Protein AF-A0A4Q3UMB6-F1 (afdb_monomer)

Foldseek 3Di:
DLVLLLCLLVVVDDPVSNVVLVVVLVVDVVSVVSSVVSNVVVVVVVPDDDDDPPCPVVVVCVVPDPPDPPDPPPCVVVVVVVCVVPVVPPPDDDDPPPDDDPPPDDPPPPPPDPAQEAEAALVCQVVVCVVLVVQVKDWDDDPQWIFIGHDPVCVVVCCVVRVTDDPRPQDNRGHTYHHDD

Secondary structure (DSSP, 8-state):
-HHHHHHHHHT-S-HHHHHHHHHHHHH-HHHHHHHHHHHHHHHHHHHSPPPP-TTHHHHHHHHHS---S--TTTHHHHHHHHHHHHHTTSS-------------PPP-----PPP-EEEEEHHHHHHHHHHHHHTT-EEEEETTEEEEE--GGGHHHHHHHHTPPTT----TT-EEEEEE-

Mean predicted aligned error: 20.8 Å

Sequence (181 aa):
MNDDLKAYVDGELPPDIAERMREALERDRDLALQAEQFRQIGDTLRSFPEPEPVGQAATLAALSAPRGSFGRTWGLALAGCAAVLIGATWVSKGGMRGRWIPIQMPPTQRVELPPVEVEIPAARGKAFEKFIQQRGGQVRKDGDGLRAFYDPSLQRELIQRFNLPEGTPWPAEGLRIRLTP

Structure (mmCIF, N/CA/C/O backbone):
data_AF-A0A4Q3UMB6-F1
#
_entry.id   AF-A0A4Q3UMB6-F1
#
loop_
_atom_site.group_PDB
_atom_site.id
_atom_site.type_symbol
_atom_site.label_atom_id
_atom_site.label_alt_id
_atom_site.label_comp_id
_atom_site.label_asym_id
_atom_site.label_entity_id
_atom_site.label_seq_id
_atom_site.pdbx_PDB_ins_code
_atom_site.Cartn_x
_atom_site.Cartn_y
_atom_site.Cartn_z
_atom_site.occupan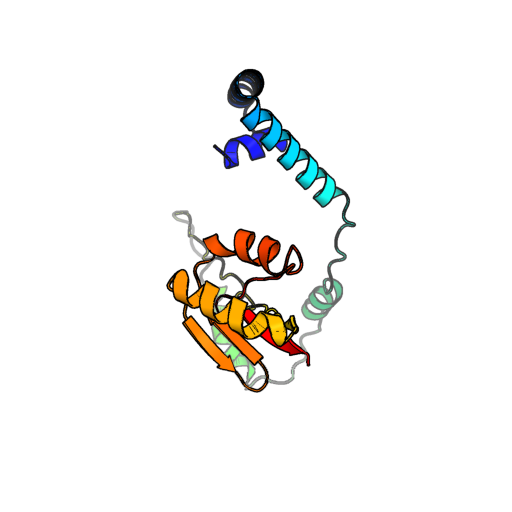cy
_atom_site.B_iso_or_equiv
_atom_site.auth_seq_id
_atom_site.auth_comp_id
_atom_site.auth_asym_id
_atom_site.auth_atom_id
_atom_site.pdbx_PDB_model_num
ATOM 1 N N . MET A 1 1 ? -13.258 -12.691 6.232 1.00 63.44 1 MET A N 1
ATOM 2 C CA . MET A 1 1 ? -13.890 -11.367 6.421 1.00 63.44 1 MET A CA 1
ATOM 3 C C . MET A 1 1 ? -13.569 -10.413 5.276 1.00 63.44 1 MET A C 1
ATOM 5 O O . MET A 1 1 ? -14.504 -10.045 4.586 1.00 63.44 1 MET A O 1
ATOM 9 N N . ASN A 1 2 ? -12.301 -10.070 4.991 1.00 78.25 2 ASN A N 1
ATOM 10 C CA . ASN A 1 2 ? -11.973 -9.290 3.778 1.00 78.25 2 ASN A CA 1
ATOM 11 C C . ASN A 1 2 ? -12.349 -10.016 2.473 1.00 78.25 2 ASN A C 1
ATOM 13 O O . ASN A 1 2 ? -12.879 -9.390 1.561 1.00 78.25 2 ASN A O 1
ATOM 17 N N . ASP A 1 3 ? -12.139 -11.333 2.409 1.00 83.19 3 ASP A N 1
ATOM 18 C CA . ASP A 1 3 ? -12.514 -12.135 1.235 1.00 83.19 3 ASP A CA 1
ATOM 19 C C . ASP A 1 3 ? -14.036 -12.166 1.018 1.00 83.19 3 ASP A C 1
ATOM 21 O O . ASP A 1 3 ? -14.504 -12.064 -0.111 1.00 83.19 3 ASP A O 1
ATOM 25 N N . ASP A 1 4 ? -14.812 -12.213 2.105 1.00 85.69 4 ASP A N 1
ATOM 26 C CA . ASP A 1 4 ? -16.279 -12.211 2.051 1.00 85.69 4 ASP A CA 1
ATOM 27 C C . ASP A 1 4 ? -16.817 -10.843 1.612 1.00 85.69 4 ASP A C 1
ATOM 29 O O . ASP A 1 4 ? -17.771 -10.762 0.843 1.00 85.69 4 ASP A O 1
ATOM 33 N N . LEU A 1 5 ? -16.186 -9.755 2.067 1.00 87.31 5 LEU A N 1
ATOM 34 C CA . LEU A 1 5 ? -16.537 -8.393 1.662 1.00 87.31 5 LEU A CA 1
ATOM 35 C C . LEU A 1 5 ? -16.271 -8.170 0.169 1.00 87.31 5 LEU A C 1
ATOM 37 O O . LEU A 1 5 ? -17.083 -7.562 -0.526 1.00 87.31 5 LEU A O 1
ATOM 41 N N . LYS A 1 6 ? -15.157 -8.706 -0.337 1.00 89.31 6 LYS A N 1
ATOM 42 C CA . LYS A 1 6 ? -14.850 -8.687 -1.766 1.00 89.31 6 LYS A CA 1
ATOM 43 C C . LYS A 1 6 ? -15.861 -9.516 -2.564 1.00 89.31 6 LYS A C 1
ATOM 45 O O . LYS A 1 6 ? -16.444 -8.992 -3.505 1.00 89.31 6 LYS A O 1
ATOM 50 N N . ALA A 1 7 ? -16.137 -10.752 -2.147 1.00 90.19 7 ALA A N 1
ATOM 51 C CA . ALA A 1 7 ? -17.130 -11.609 -2.798 1.00 90.19 7 ALA A CA 1
ATOM 52 C C . ALA A 1 7 ? -18.538 -10.981 -2.800 1.00 90.19 7 ALA A C 1
ATOM 54 O O . ALA A 1 7 ? -19.297 -11.155 -3.752 1.00 90.19 7 ALA A O 1
ATOM 55 N N . TYR A 1 8 ? -18.887 -10.208 -1.763 1.00 90.31 8 TYR A N 1
ATOM 56 C CA . TYR A 1 8 ? -20.116 -9.413 -1.732 1.00 90.31 8 TYR A CA 1
ATOM 57 C C . TYR A 1 8 ? -20.137 -8.327 -2.809 1.00 90.31 8 TYR A C 1
ATOM 59 O O . TYR A 1 8 ? -21.139 -8.161 -3.501 1.00 90.31 8 TYR A O 1
ATOM 67 N N . VAL A 1 9 ? -19.037 -7.583 -2.949 1.00 90.19 9 VAL A N 1
ATOM 68 C CA . VAL A 1 9 ? -18.901 -6.514 -3.948 1.00 90.19 9 VAL A CA 1
ATOM 69 C C . VAL A 1 9 ? -18.907 -7.071 -5.373 1.00 90.19 9 VAL A C 1
ATOM 71 O O . VAL A 1 9 ? -19.539 -6.478 -6.246 1.00 90.19 9 VAL A O 1
ATOM 74 N N . ASP A 1 10 ? -18.270 -8.221 -5.585 1.00 88.38 10 ASP A N 1
ATOM 75 C CA . ASP A 1 10 ? -18.211 -8.907 -6.878 1.00 88.38 10 ASP A CA 1
ATOM 76 C C . ASP A 1 10 ? -19.526 -9.646 -7.219 1.00 88.38 10 ASP A C 1
ATOM 78 O O . ASP A 1 10 ? -19.724 -10.069 -8.357 1.00 88.38 10 ASP A O 1
ATOM 82 N N . GLY A 1 11 ? -20.463 -9.755 -6.266 1.00 90.31 11 GLY A N 1
ATOM 83 C CA . GLY A 1 11 ? -21.754 -10.429 -6.450 1.00 90.31 11 GLY A CA 1
ATOM 84 C C . GLY A 1 11 ? -21.665 -11.959 -6.457 1.00 90.31 11 GLY A C 1
ATOM 85 O O . GLY A 1 11 ? -22.593 -12.629 -6.903 1.00 90.31 11 GLY A O 1
ATOM 86 N N . GLU A 1 12 ? -20.559 -12.514 -5.962 1.00 92.81 12 GLU A N 1
ATOM 87 C CA . GLU A 1 12 ? -20.279 -13.955 -5.925 1.00 92.81 12 GLU A CA 1
ATOM 88 C C . GLU A 1 12 ? -20.815 -14.635 -4.654 1.00 92.81 12 GLU A C 1
ATOM 90 O O . GLU A 1 12 ? -20.789 -15.862 -4.536 1.00 92.81 12 GLU A O 1
ATOM 95 N N . LEU A 1 13 ? -21.307 -13.854 -3.687 1.00 91.75 13 LEU A N 1
ATOM 96 C CA . LEU A 1 13 ? -21.860 -14.402 -2.454 1.00 91.75 13 LEU A CA 1
ATOM 97 C C . LEU A 1 13 ? -23.221 -15.089 -2.667 1.00 91.75 13 LEU A C 1
ATOM 99 O O . LEU A 1 13 ? -24.103 -14.539 -3.331 1.00 91.75 13 LEU A O 1
ATOM 103 N N . PRO A 1 14 ? -23.447 -16.238 -2.003 1.00 92.88 14 PRO A N 1
ATOM 104 C CA . PRO A 1 14 ? -24.772 -16.827 -1.857 1.00 92.88 14 PRO A CA 1
ATOM 105 C C . PRO A 1 14 ? -25.784 -15.826 -1.268 1.00 92.88 14 PRO A C 1
ATOM 107 O O . PRO A 1 14 ? -25.418 -15.025 -0.400 1.00 92.88 14 PRO A O 1
ATOM 110 N N . PRO A 1 15 ? -27.061 -15.862 -1.693 1.00 90.62 15 PRO A N 1
ATOM 111 C CA . PRO A 1 15 ? -28.057 -14.848 -1.334 1.00 90.62 15 PRO A CA 1
ATOM 112 C C . PRO A 1 15 ? -28.318 -14.753 0.178 1.00 90.62 15 PRO A C 1
ATOM 114 O O . PRO A 1 15 ? -28.551 -13.669 0.703 1.00 90.62 15 PRO A O 1
ATOM 117 N N . ASP A 1 16 ? -28.219 -15.867 0.899 1.00 91.88 16 ASP A N 1
ATOM 118 C CA . ASP A 1 16 ? -28.351 -15.940 2.355 1.00 91.88 16 ASP A CA 1
ATOM 119 C C . ASP A 1 16 ? -27.189 -15.265 3.103 1.00 91.88 16 ASP A C 1
ATOM 121 O O . ASP A 1 16 ? -27.391 -14.678 4.169 1.00 91.88 16 ASP A O 1
ATOM 125 N N . ILE A 1 17 ? -25.977 -15.311 2.544 1.00 89.75 17 ILE A N 1
ATOM 126 C CA . ILE A 1 17 ? -24.791 -14.647 3.104 1.00 89.75 17 ILE A CA 1
ATOM 127 C C . ILE A 1 17 ? -24.763 -13.169 2.698 1.00 89.75 17 ILE A C 1
ATOM 129 O O . ILE A 1 17 ? -24.391 -12.316 3.504 1.00 89.75 17 ILE A O 1
ATOM 133 N N . ALA A 1 18 ? -25.213 -12.850 1.484 1.00 89.44 18 ALA A N 1
ATOM 134 C CA . ALA A 1 18 ? -25.304 -11.482 0.991 1.00 89.44 18 ALA A CA 1
ATOM 135 C C . ALA A 1 18 ? -26.248 -10.613 1.842 1.00 89.44 18 ALA A C 1
ATOM 137 O O . ALA A 1 18 ? -25.894 -9.480 2.160 1.00 89.44 18 ALA A O 1
ATOM 138 N N . GLU A 1 19 ? -27.400 -11.139 2.278 1.00 92.31 19 GLU A N 1
ATOM 139 C CA . GLU A 1 19 ? -28.302 -10.408 3.188 1.00 92.31 19 GLU A CA 1
ATOM 140 C C . GLU A 1 19 ? -27.651 -10.125 4.547 1.00 92.31 19 GLU A C 1
ATOM 142 O O . GLU A 1 19 ? -27.700 -9.003 5.047 1.00 92.31 19 GLU A O 1
ATOM 147 N N . ARG A 1 20 ? -26.943 -11.105 5.121 1.00 89.69 20 ARG A N 1
ATOM 148 C CA . ARG A 1 20 ? -26.205 -10.897 6.379 1.00 89.69 20 ARG A CA 1
ATOM 149 C C . ARG A 1 20 ? -25.100 -9.859 6.226 1.00 89.69 20 ARG A C 1
ATOM 151 O O . ARG A 1 20 ? -24.861 -9.082 7.147 1.00 89.69 20 ARG A O 1
ATOM 158 N N . MET A 1 21 ? -24.433 -9.841 5.072 1.00 90.31 21 MET A N 1
ATOM 159 C CA . MET A 1 21 ? -23.412 -8.843 4.772 1.00 90.31 21 MET A CA 1
ATOM 160 C C . MET A 1 21 ? -24.028 -7.452 4.600 1.00 90.31 21 MET A C 1
ATOM 162 O O . MET A 1 21 ? -23.458 -6.476 5.076 1.00 90.31 21 MET A O 1
ATOM 166 N N . ARG A 1 22 ? -25.219 -7.351 3.999 1.00 91.69 22 ARG A N 1
ATOM 167 C CA . ARG A 1 22 ? -25.966 -6.092 3.909 1.00 91.69 22 ARG A CA 1
ATOM 168 C C . ARG A 1 22 ? -26.332 -5.556 5.291 1.00 91.69 22 ARG A C 1
ATOM 170 O O . ARG A 1 22 ? -26.035 -4.402 5.578 1.00 91.69 22 ARG A O 1
ATOM 177 N N . GLU A 1 23 ? -26.870 -6.398 6.171 1.00 92.56 23 GLU A N 1
ATOM 178 C CA . GLU A 1 23 ? -27.144 -6.005 7.560 1.00 92.56 23 GLU A CA 1
ATOM 179 C C . GLU A 1 23 ? -25.871 -5.585 8.313 1.00 92.56 23 GLU A C 1
ATOM 181 O O . GLU A 1 23 ? -25.899 -4.653 9.118 1.00 92.56 23 GLU A O 1
ATOM 186 N N . ALA A 1 24 ? -24.744 -6.264 8.074 1.00 90.38 24 ALA A N 1
ATOM 187 C CA . ALA A 1 24 ? -23.462 -5.906 8.677 1.00 90.38 24 ALA A CA 1
ATOM 188 C C . ALA A 1 24 ? -22.957 -4.540 8.181 1.00 90.38 24 ALA A C 1
ATOM 190 O O . ALA A 1 24 ? -22.495 -3.736 8.987 1.00 90.38 24 ALA A O 1
ATOM 191 N N . LEU A 1 25 ? -23.108 -4.253 6.885 1.00 90.75 25 LEU A N 1
ATOM 192 C CA . LEU A 1 25 ? -22.759 -2.968 6.271 1.00 90.75 25 LEU A CA 1
ATOM 193 C C . LEU A 1 25 ? -23.643 -1.814 6.760 1.00 90.75 25 LEU A C 1
ATOM 195 O O . LEU A 1 25 ? -23.170 -0.689 6.875 1.00 90.75 25 LEU A O 1
ATOM 199 N N . GLU A 1 26 ? -24.915 -2.076 7.064 1.00 92.31 26 GLU A N 1
ATOM 200 C CA . GLU A 1 26 ? -25.815 -1.068 7.640 1.00 92.31 26 GLU A CA 1
ATOM 201 C C . GLU A 1 26 ? -25.469 -0.736 9.097 1.00 92.31 26 GLU A C 1
ATOM 203 O O . GLU A 1 26 ? -25.677 0.393 9.545 1.00 92.31 26 GLU A O 1
ATOM 208 N N . ARG A 1 27 ? -24.940 -1.710 9.848 1.00 92.06 27 ARG A N 1
ATOM 209 C CA . ARG A 1 27 ? -24.570 -1.534 11.260 1.00 92.06 27 ARG A CA 1
ATOM 210 C C . ARG A 1 27 ? -23.172 -0.949 11.447 1.00 92.06 27 ARG A C 1
ATOM 212 O O . ARG A 1 27 ? -22.958 -0.236 12.426 1.00 92.06 27 ARG A O 1
ATOM 219 N N . ASP A 1 28 ? -22.238 -1.250 10.548 1.00 93.25 28 ASP A N 1
ATOM 220 C CA . ASP A 1 28 ? -20.835 -0.844 10.651 1.00 93.25 28 ASP A CA 1
ATOM 221 C C . ASP A 1 28 ? -20.426 0.093 9.503 1.00 93.25 28 ASP A C 1
ATOM 223 O O . ASP A 1 28 ? -20.271 -0.302 8.343 1.00 93.25 28 ASP A O 1
ATOM 227 N N . ARG A 1 29 ? -20.206 1.363 9.859 1.00 91.81 29 ARG A N 1
ATOM 228 C CA . ARG A 1 29 ? -19.819 2.419 8.919 1.00 91.81 29 ARG A CA 1
ATOM 229 C C . ARG A 1 29 ? -18.414 2.217 8.344 1.00 91.81 29 ARG A C 1
ATOM 231 O O . ARG A 1 29 ? -18.183 2.603 7.199 1.00 91.81 29 ARG A O 1
ATOM 238 N N . ASP A 1 30 ? -17.494 1.619 9.095 1.00 90.81 30 ASP A N 1
ATOM 239 C CA . ASP A 1 30 ? -16.131 1.375 8.616 1.00 90.81 30 ASP A CA 1
ATOM 240 C C . ASP A 1 30 ? -16.126 0.240 7.587 1.00 90.81 30 ASP A C 1
ATOM 242 O O . ASP A 1 30 ? -15.437 0.320 6.566 1.00 90.81 30 ASP A O 1
ATOM 246 N N . LEU A 1 31 ? -16.964 -0.779 7.802 1.00 89.25 31 LEU A N 1
ATOM 247 C CA . LEU A 1 31 ? -17.170 -1.863 6.842 1.00 89.25 31 LEU A CA 1
ATOM 248 C C . LEU A 1 31 ? -17.789 -1.343 5.533 1.00 89.25 31 LEU A C 1
ATOM 250 O O . LEU A 1 31 ? -17.383 -1.753 4.443 1.00 89.25 31 LEU A O 1
ATOM 254 N N . ALA A 1 32 ? -18.732 -0.399 5.633 1.00 88.62 32 ALA A N 1
ATOM 255 C CA . ALA A 1 32 ? -19.340 0.260 4.478 1.00 88.62 32 ALA A CA 1
ATOM 256 C C . ALA A 1 32 ? -18.314 1.040 3.645 1.00 88.62 32 ALA A C 1
ATOM 258 O O . ALA A 1 32 ? -18.273 0.891 2.422 1.00 88.62 32 ALA A O 1
ATOM 259 N N . LEU A 1 33 ? -17.433 1.801 4.302 1.00 91.75 33 LEU A N 1
ATOM 260 C CA . LEU A 1 33 ? -16.348 2.521 3.629 1.00 91.75 33 LEU A CA 1
ATOM 261 C C . LEU A 1 33 ? -15.378 1.567 2.919 1.00 91.75 33 LEU A C 1
ATOM 263 O O . LEU A 1 33 ? -14.952 1.843 1.798 1.00 91.75 33 LEU A O 1
ATOM 267 N N . GLN A 1 34 ? -15.053 0.423 3.526 1.00 87.25 34 GLN A N 1
ATOM 268 C CA . GLN A 1 34 ? -14.211 -0.591 2.881 1.00 87.25 34 GLN A CA 1
ATOM 269 C C . GLN A 1 34 ? -14.888 -1.206 1.647 1.00 87.25 34 GLN A C 1
ATOM 271 O O . GLN A 1 34 ? -14.241 -1.378 0.614 1.00 87.25 34 GLN A O 1
ATOM 276 N N . ALA A 1 35 ? -16.192 -1.493 1.707 1.00 88.75 35 ALA A N 1
ATOM 277 C CA . ALA A 1 35 ? -16.936 -1.999 0.552 1.00 88.75 35 ALA A CA 1
ATOM 278 C C . ALA A 1 35 ? -16.962 -0.990 -0.611 1.00 88.75 35 ALA A C 1
ATOM 280 O O . ALA A 1 35 ? -16.830 -1.379 -1.774 1.00 88.75 35 ALA A O 1
ATOM 281 N N . GLU A 1 36 ? -17.090 0.307 -0.317 1.00 89.88 36 GLU A N 1
ATOM 282 C CA . GLU A 1 36 ? -16.997 1.368 -1.327 1.00 89.88 36 GLU A CA 1
ATOM 283 C C . GLU A 1 36 ? -15.606 1.449 -1.963 1.00 89.88 36 GLU A C 1
ATOM 285 O O . GLU A 1 36 ? -15.502 1.575 -3.184 1.00 89.88 36 GLU A O 1
ATOM 290 N N . GLN A 1 37 ? -14.538 1.309 -1.173 1.00 89.56 37 GLN A N 1
ATOM 291 C CA . GLN A 1 37 ? -13.172 1.256 -1.702 1.00 89.56 37 GLN A CA 1
ATOM 292 C C . GLN A 1 37 ? -12.984 0.079 -2.665 1.00 89.56 37 GLN A C 1
ATOM 294 O O . GLN A 1 37 ? -12.421 0.254 -3.746 1.00 89.56 37 GLN A O 1
ATOM 299 N N . PHE A 1 38 ? -13.498 -1.106 -2.325 1.00 88.75 38 PHE A N 1
ATOM 300 C CA . PHE A 1 38 ? -13.439 -2.260 -3.224 1.00 88.75 38 PHE A CA 1
ATOM 301 C C . PHE A 1 38 ? -14.188 -2.019 -4.539 1.00 88.75 38 PHE A C 1
ATOM 303 O O . PHE A 1 38 ? -13.667 -2.372 -5.598 1.00 88.75 38 PHE A O 1
ATOM 310 N N . ARG A 1 39 ? -15.353 -1.357 -4.501 1.00 88.62 39 ARG A N 1
ATOM 311 C CA . ARG A 1 39 ? -16.083 -0.963 -5.721 1.00 88.62 39 ARG A CA 1
ATOM 312 C C . ARG A 1 39 ? -15.261 -0.015 -6.589 1.00 88.62 39 ARG A C 1
ATOM 314 O O . ARG A 1 39 ? -15.104 -0.273 -7.777 1.00 88.62 39 ARG A O 1
ATOM 321 N N . GLN A 1 40 ? -14.672 1.022 -5.992 1.00 88.94 40 GLN A N 1
ATOM 322 C CA . GLN A 1 40 ? -13.833 1.983 -6.716 1.00 88.94 40 GLN A CA 1
ATOM 323 C C . GLN A 1 40 ? -12.627 1.311 -7.382 1.00 88.94 40 GLN A C 1
ATOM 325 O O . GLN A 1 40 ? -12.316 1.607 -8.536 1.00 88.94 40 GLN A O 1
ATOM 330 N N . ILE A 1 41 ? -11.962 0.381 -6.688 1.00 85.19 41 ILE A N 1
ATOM 331 C CA . ILE A 1 41 ? -10.850 -0.389 -7.259 1.00 85.19 41 ILE A CA 1
ATOM 332 C C . ILE A 1 41 ? -11.343 -1.254 -8.424 1.00 85.19 41 ILE A C 1
ATOM 334 O O . ILE A 1 41 ? -10.719 -1.247 -9.483 1.00 85.19 41 ILE A O 1
ATOM 338 N N . GLY A 1 42 ? -12.461 -1.967 -8.256 1.00 82.69 42 GLY A N 1
ATOM 339 C CA . GLY A 1 42 ? -13.052 -2.797 -9.308 1.00 82.69 42 GLY A CA 1
ATOM 340 C C . GLY A 1 42 ? -13.404 -1.998 -10.564 1.00 82.69 42 GLY A C 1
ATOM 341 O O . GLY A 1 42 ? -13.072 -2.412 -11.674 1.00 82.69 42 GLY A O 1
ATOM 342 N N . ASP A 1 43 ? -13.994 -0.817 -10.395 1.00 85.50 43 ASP A N 1
ATOM 343 C CA . ASP A 1 43 ? -14.335 0.071 -11.507 1.00 85.50 43 ASP A CA 1
ATOM 344 C C . ASP A 1 43 ? -13.088 0.649 -12.178 1.00 85.50 43 ASP A C 1
ATOM 346 O O . ASP A 1 43 ? -13.007 0.695 -13.405 1.00 85.50 43 ASP A O 1
ATOM 350 N N . THR A 1 44 ? -12.068 1.001 -11.391 1.00 83.88 44 THR A N 1
ATOM 351 C CA . THR A 1 44 ? -10.774 1.442 -11.926 1.00 83.88 44 THR A CA 1
ATOM 352 C C . THR A 1 44 ? -10.131 0.331 -12.757 1.00 83.88 44 THR A C 1
ATOM 354 O O . THR A 1 44 ? -9.686 0.584 -13.872 1.00 83.88 44 THR A O 1
ATOM 357 N N . LEU A 1 45 ? -10.147 -0.917 -12.276 1.00 78.56 45 LEU A N 1
ATOM 358 C CA . LEU A 1 45 ? -9.617 -2.068 -13.011 1.00 78.56 45 LEU A CA 1
ATOM 359 C C . LEU A 1 45 ? -10.362 -2.320 -14.327 1.00 78.56 45 LEU A C 1
ATOM 361 O O . LEU A 1 45 ? -9.721 -2.586 -15.339 1.00 78.56 45 LEU A O 1
ATOM 365 N N . ARG A 1 46 ? -11.693 -2.182 -14.334 1.00 79.19 46 ARG A N 1
ATOM 366 C CA . ARG A 1 46 ? -12.516 -2.292 -15.553 1.00 79.19 46 ARG A CA 1
ATOM 367 C C . ARG A 1 46 ? -12.336 -1.119 -16.516 1.00 79.19 46 ARG A C 1
ATOM 369 O O . ARG A 1 46 ? -12.621 -1.267 -17.698 1.00 79.19 46 ARG A O 1
ATOM 376 N N . SER A 1 47 ? -11.902 0.039 -16.019 1.00 79.88 47 SER A N 1
ATOM 377 C CA . SER A 1 47 ? -11.642 1.221 -16.847 1.00 79.88 47 SER A CA 1
ATOM 378 C C . SER A 1 47 ? -10.345 1.126 -17.652 1.00 79.88 47 SER A C 1
ATOM 380 O O . SER A 1 47 ? -10.179 1.862 -18.626 1.00 79.88 47 SER A O 1
ATOM 382 N N . PHE A 1 48 ? -9.431 0.222 -17.280 1.00 75.25 48 PHE A N 1
ATOM 383 C CA . PHE A 1 48 ? -8.253 -0.032 -18.096 1.00 75.25 48 PHE A CA 1
ATOM 384 C C . PHE A 1 48 ? -8.651 -0.757 -19.388 1.00 75.25 48 PHE A C 1
ATOM 386 O O . PHE A 1 48 ? -9.456 -1.689 -19.344 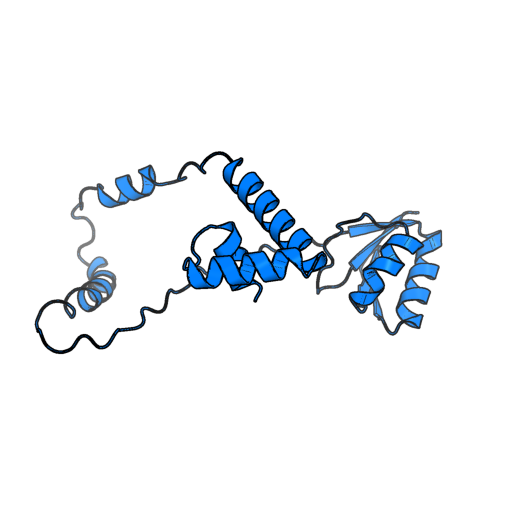1.00 75.25 48 PHE A O 1
ATOM 393 N N . PRO A 1 49 ? -8.084 -0.357 -20.540 1.00 76.00 49 PRO A N 1
ATOM 394 C CA . PRO A 1 49 ? -8.277 -1.090 -21.780 1.00 76.00 49 PRO A CA 1
ATOM 395 C C . PRO A 1 49 ? -7.781 -2.525 -21.604 1.00 76.00 49 PRO A C 1
ATOM 397 O O . PRO A 1 49 ? -6.754 -2.762 -20.962 1.00 76.00 49 PRO A O 1
ATOM 400 N N . GLU A 1 50 ? -8.520 -3.473 -22.177 1.00 71.88 50 GLU A N 1
ATOM 401 C CA . GLU A 1 50 ? -8.149 -4.883 -22.158 1.00 71.88 50 GLU A CA 1
ATOM 402 C C . GLU A 1 50 ? -6.726 -5.017 -22.726 1.00 71.88 50 GLU A C 1
ATOM 404 O O . GLU A 1 50 ? -6.464 -4.525 -23.830 1.00 71.88 50 GLU A O 1
ATOM 409 N N . PRO A 1 51 ? -5.767 -5.573 -21.963 1.00 64.25 51 PRO A N 1
ATOM 410 C CA . PRO A 1 51 ? -4.386 -5.618 -22.408 1.00 64.25 51 PRO A CA 1
ATOM 411 C C . PRO A 1 51 ? -4.315 -6.470 -23.672 1.00 64.25 51 PRO A C 1
ATOM 413 O O . PRO A 1 51 ? -4.682 -7.647 -23.649 1.00 64.25 51 PRO A O 1
ATOM 416 N N . GLU A 1 52 ? -3.834 -5.889 -24.774 1.00 65.94 52 GLU A N 1
ATOM 417 C CA . GLU A 1 52 ? -3.573 -6.672 -25.976 1.00 65.94 52 GLU A CA 1
ATOM 418 C C . GLU A 1 52 ? -2.612 -7.810 -25.606 1.00 65.94 52 GLU A C 1
ATOM 420 O O . GLU A 1 52 ? -1.556 -7.556 -25.011 1.00 65.94 52 GLU A O 1
ATOM 425 N N . PRO A 1 53 ? -2.948 -9.074 -25.916 1.00 64.88 53 PRO A N 1
ATOM 426 C CA . PRO A 1 53 ? -2.077 -10.191 -25.608 1.00 64.88 53 PRO A CA 1
ATOM 427 C C . PRO A 1 53 ? -0.819 -10.100 -26.480 1.00 64.88 53 PRO A C 1
ATOM 429 O O . PRO A 1 53 ? -0.762 -10.606 -27.604 1.00 64.88 53 PRO A O 1
ATOM 432 N N . VAL A 1 54 ? 0.220 -9.452 -25.951 1.00 60.28 54 VAL A N 1
ATOM 433 C CA . VAL A 1 54 ? 1.532 -9.353 -26.589 1.00 60.28 54 VAL A CA 1
ATOM 434 C C . VAL A 1 54 ? 2.088 -10.766 -26.750 1.00 60.28 54 VAL A C 1
ATOM 436 O O . VAL A 1 54 ? 2.446 -11.430 -25.781 1.00 60.28 54 VAL A O 1
ATOM 439 N N . GLY A 1 55 ? 2.150 -11.240 -27.994 1.00 63.47 55 GLY A N 1
ATOM 440 C CA . GLY A 1 55 ? 2.766 -12.522 -28.333 1.00 63.47 55 GLY A CA 1
ATOM 441 C C . GLY A 1 55 ? 1.806 -13.664 -28.656 1.00 63.47 55 GLY A C 1
ATOM 442 O O . GLY A 1 55 ? 2.299 -14.732 -29.002 1.00 63.47 55 GLY A O 1
ATOM 443 N N . GLN A 1 56 ? 0.480 -13.469 -28.666 1.00 63.66 56 GLN A N 1
ATOM 444 C CA . GLN A 1 56 ? -0.455 -14.527 -29.092 1.00 63.66 56 GLN A CA 1
ATOM 445 C C . GLN A 1 56 ? -0.145 -15.020 -30.518 1.00 63.66 56 GLN A C 1
ATOM 447 O O . GLN A 1 56 ? -0.100 -16.223 -30.778 1.00 63.66 56 GLN A O 1
ATOM 452 N N . ALA A 1 57 ? 0.184 -14.094 -31.422 1.00 61.22 57 ALA A N 1
ATOM 453 C CA . ALA A 1 57 ? 0.639 -14.414 -32.773 1.00 61.22 57 ALA A CA 1
ATOM 454 C C . ALA A 1 57 ? 1.994 -15.149 -32.790 1.00 61.22 57 ALA A C 1
ATOM 456 O O . ALA A 1 57 ? 2.183 -16.052 -33.599 1.00 61.22 57 ALA A O 1
ATOM 457 N N . ALA A 1 58 ? 2.917 -14.821 -31.879 1.00 60.72 58 ALA A N 1
ATOM 458 C CA . ALA A 1 58 ? 4.207 -15.505 -31.761 1.00 60.72 58 ALA A CA 1
ATOM 459 C C . ALA A 1 58 ? 4.047 -16.937 -31.220 1.00 60.72 58 ALA A C 1
ATOM 461 O O . ALA A 1 58 ? 4.712 -17.856 -31.697 1.00 60.72 58 ALA A O 1
ATOM 462 N N . THR A 1 59 ? 3.126 -17.154 -30.276 1.00 65.81 59 THR A N 1
ATOM 463 C CA . THR A 1 59 ? 2.792 -18.489 -29.758 1.00 65.81 59 THR A CA 1
ATOM 464 C C . THR A 1 59 ? 2.106 -19.341 -30.825 1.00 65.81 59 THR A C 1
ATOM 466 O O . THR A 1 59 ? 2.459 -20.506 -31.001 1.00 65.81 59 THR A O 1
ATOM 469 N N . LEU A 1 60 ? 1.174 -18.758 -31.587 1.00 67.81 60 LEU A N 1
ATOM 470 C CA . LEU A 1 60 ? 0.522 -19.442 -32.705 1.00 67.81 60 LEU A CA 1
ATOM 471 C C . LEU A 1 60 ? 1.516 -19.771 -33.827 1.00 67.81 60 LEU A C 1
ATOM 473 O O . LEU A 1 60 ? 1.510 -20.895 -34.321 1.00 67.81 60 LEU A O 1
ATOM 477 N N . ALA A 1 61 ? 2.427 -18.851 -34.158 1.00 62.62 61 ALA A N 1
ATOM 478 C CA . ALA A 1 61 ? 3.484 -19.077 -35.144 1.00 62.62 61 ALA A CA 1
ATOM 479 C C . ALA A 1 61 ? 4.467 -20.184 -34.718 1.00 62.62 61 ALA A C 1
ATOM 481 O O . ALA A 1 61 ? 4.880 -20.998 -35.547 1.00 62.62 61 ALA A O 1
ATOM 482 N N . ALA A 1 62 ? 4.810 -20.257 -33.427 1.00 61.22 62 ALA A N 1
ATOM 483 C CA . ALA A 1 62 ? 5.652 -21.319 -32.875 1.00 61.22 62 ALA A CA 1
ATOM 484 C C . ALA A 1 62 ? 4.969 -22.698 -32.926 1.00 61.22 62 ALA A C 1
ATOM 486 O O . ALA A 1 62 ? 5.638 -23.710 -33.134 1.00 61.22 62 ALA A O 1
ATOM 487 N N . LEU A 1 63 ? 3.641 -22.745 -32.778 1.00 60.97 63 LEU A N 1
ATOM 488 C CA . LEU A 1 63 ? 2.853 -23.973 -32.908 1.00 60.97 63 LEU A CA 1
ATOM 489 C C . LEU A 1 63 ? 2.644 -24.395 -34.372 1.00 60.97 63 LEU A C 1
ATOM 491 O O . LEU A 1 63 ? 2.548 -25.591 -34.645 1.00 60.97 63 LEU A O 1
ATOM 495 N N . SER A 1 64 ? 2.594 -23.444 -35.311 1.00 58.47 64 SER A N 1
ATOM 496 C CA . SER A 1 64 ? 2.371 -23.707 -36.741 1.00 58.47 64 SER A CA 1
ATOM 497 C C . SER A 1 64 ? 3.647 -23.952 -37.556 1.00 58.47 64 SER A C 1
ATOM 499 O O . SER A 1 64 ? 3.555 -24.219 -38.755 1.00 58.47 64 SER A O 1
ATOM 501 N N . ALA A 1 65 ? 4.838 -23.844 -36.959 1.00 53.06 65 ALA A N 1
ATOM 502 C CA . ALA A 1 65 ? 6.092 -24.044 -37.680 1.00 53.06 65 ALA A CA 1
ATOM 503 C C . ALA A 1 65 ? 6.212 -25.500 -38.196 1.00 53.06 65 ALA A C 1
ATOM 505 O O . ALA A 1 65 ? 6.140 -26.447 -37.402 1.00 53.06 65 ALA A O 1
ATOM 506 N N . PRO A 1 66 ? 6.409 -25.721 -39.513 1.00 50.38 66 PRO A N 1
ATOM 507 C CA . PRO A 1 66 ? 6.550 -27.060 -40.070 1.00 50.38 66 PRO A CA 1
ATOM 508 C C . PRO A 1 66 ? 7.809 -27.731 -39.505 1.00 50.38 66 PRO A C 1
ATOM 510 O O . PRO A 1 66 ? 8.912 -27.193 -39.599 1.00 50.38 66 PRO A O 1
ATOM 513 N N . ARG A 1 67 ? 7.639 -28.921 -38.909 1.00 56.78 67 ARG A N 1
ATOM 514 C CA . ARG A 1 67 ? 8.718 -29.759 -38.353 1.00 56.78 67 ARG A CA 1
ATOM 515 C C . ARG A 1 67 ? 9.694 -30.191 -39.459 1.00 56.78 67 ARG A C 1
ATOM 517 O O . ARG A 1 67 ? 9.559 -31.266 -40.036 1.00 56.78 67 ARG A O 1
ATOM 524 N N . GLY A 1 68 ? 10.672 -29.336 -39.750 1.00 47.31 68 GLY A N 1
ATOM 525 C CA . GLY A 1 68 ? 11.766 -29.586 -40.686 1.00 47.31 68 GLY A CA 1
ATOM 526 C C . GLY A 1 68 ? 12.767 -30.610 -40.148 1.00 47.31 68 GLY A C 1
ATOM 527 O O . GLY A 1 68 ? 13.160 -30.584 -38.984 1.00 47.31 68 GLY A O 1
ATOM 528 N N . SER A 1 69 ? 13.182 -31.530 -41.016 1.00 50.56 69 SER A N 1
ATOM 529 C CA . SER A 1 69 ? 13.938 -32.753 -40.724 1.00 50.56 69 SER A CA 1
ATOM 530 C C . SER A 1 69 ? 15.441 -32.553 -40.463 1.00 50.56 69 SER A C 1
ATOM 532 O O . SER A 1 69 ? 16.253 -33.345 -40.944 1.00 50.56 69 SER A O 1
ATOM 534 N N . PHE A 1 70 ? 15.845 -31.518 -39.724 1.00 44.22 70 PHE A N 1
ATOM 535 C CA . PHE A 1 70 ? 17.262 -31.197 -39.514 1.00 44.22 70 PHE A CA 1
ATOM 536 C C . PHE A 1 70 ? 17.645 -31.291 -38.030 1.00 44.22 70 PHE A C 1
ATOM 538 O O . PHE A 1 70 ? 17.464 -30.348 -37.269 1.00 44.22 70 PHE A O 1
ATOM 545 N N . GLY A 1 71 ? 18.154 -32.458 -37.607 1.00 43.28 71 GLY A N 1
ATOM 546 C CA . GLY A 1 71 ? 18.756 -32.630 -36.271 1.00 43.28 71 GLY A CA 1
ATOM 547 C C . GLY A 1 71 ? 18.440 -33.937 -35.534 1.00 43.28 71 GLY A C 1
ATOM 548 O O . GLY A 1 71 ? 18.252 -33.936 -34.318 1.00 43.28 71 GLY A O 1
ATOM 549 N N . ARG A 1 72 ? 18.369 -35.071 -36.242 1.00 47.91 72 ARG A N 1
ATOM 550 C CA . ARG A 1 72 ? 17.971 -36.386 -35.698 1.00 47.91 72 ARG A CA 1
ATOM 551 C C . ARG A 1 72 ? 18.908 -37.005 -34.644 1.00 47.91 72 ARG A C 1
ATOM 553 O O . ARG A 1 72 ? 18.552 -38.035 -34.087 1.00 47.91 72 ARG A O 1
ATOM 560 N N . THR A 1 73 ? 20.050 -36.401 -34.319 1.00 50.12 73 THR A N 1
ATOM 561 C CA . THR A 1 73 ? 20.984 -36.932 -33.302 1.00 50.12 73 THR A CA 1
ATOM 562 C C . THR A 1 73 ? 21.076 -36.099 -32.023 1.00 50.12 73 THR A C 1
ATOM 564 O O . THR A 1 73 ? 21.459 -36.642 -30.995 1.00 50.12 73 THR A O 1
ATOM 567 N N . TRP A 1 74 ? 20.641 -34.835 -32.029 1.00 41.41 74 TRP A N 1
ATOM 568 C CA . TRP A 1 74 ? 20.600 -33.995 -30.817 1.00 41.41 74 TRP A CA 1
ATOM 569 C C . TRP A 1 74 ? 19.188 -33.858 -30.225 1.00 41.41 74 TRP A C 1
ATOM 571 O O . TRP A 1 74 ? 19.030 -33.521 -29.055 1.00 41.41 74 TRP A O 1
ATOM 581 N N . GLY A 1 75 ? 18.145 -34.192 -30.995 1.00 46.31 75 GLY A N 1
ATOM 582 C CA . GLY A 1 75 ? 16.752 -34.142 -30.538 1.00 46.31 75 GLY A CA 1
ATOM 583 C C . GLY A 1 75 ? 16.322 -35.285 -29.610 1.00 46.31 75 GLY A C 1
ATOM 584 O O . GLY A 1 75 ? 15.317 -35.147 -28.921 1.00 46.31 75 GLY A O 1
ATOM 585 N N . LEU A 1 76 ? 17.058 -36.400 -29.540 1.00 44.28 76 LEU A N 1
ATOM 586 C CA . LEU A 1 76 ? 16.669 -37.546 -28.701 1.00 44.28 76 LEU A CA 1
ATOM 587 C C . LEU A 1 76 ? 16.965 -37.344 -27.206 1.00 44.28 76 LEU A C 1
ATOM 589 O O . LEU A 1 76 ? 16.258 -37.913 -26.379 1.00 44.28 76 LEU A O 1
ATOM 593 N N . ALA A 1 77 ? 17.913 -36.473 -26.845 1.00 44.97 77 ALA A N 1
ATOM 594 C CA . ALA A 1 77 ? 18.141 -36.107 -25.445 1.00 44.97 77 ALA A CA 1
ATOM 595 C C . ALA A 1 77 ? 17.033 -35.186 -24.893 1.00 44.97 77 ALA A C 1
ATOM 597 O O . ALA A 1 77 ? 16.703 -35.255 -23.713 1.00 44.97 77 ALA A O 1
ATOM 598 N N . LEU A 1 78 ? 16.403 -34.372 -25.750 1.00 47.03 78 LEU A N 1
ATOM 599 C CA . LEU A 1 78 ? 15.311 -33.471 -25.356 1.00 47.03 78 LEU A CA 1
ATOM 600 C C . LEU A 1 78 ? 13.913 -34.080 -25.571 1.00 47.03 78 LEU A C 1
ATOM 602 O O . LEU A 1 78 ? 12.988 -33.769 -24.823 1.00 47.03 78 LEU A O 1
ATOM 606 N N . ALA A 1 79 ? 13.744 -34.998 -26.529 1.00 42.44 79 ALA A N 1
ATOM 607 C CA . ALA A 1 79 ? 12.469 -35.680 -26.771 1.00 42.44 79 ALA A CA 1
ATOM 608 C C . ALA A 1 79 ? 12.189 -36.829 -25.783 1.00 42.44 79 ALA A C 1
ATOM 610 O O . ALA A 1 79 ? 11.023 -37.123 -25.515 1.00 42.44 79 ALA A O 1
ATOM 611 N N . GLY A 1 80 ? 13.226 -37.436 -25.188 1.00 38.72 80 GLY A N 1
ATOM 612 C CA . GLY A 1 80 ? 13.068 -38.415 -24.105 1.00 38.72 80 GLY A CA 1
ATOM 613 C C . GLY A 1 80 ? 12.419 -37.817 -22.849 1.00 38.72 80 GLY A C 1
ATOM 614 O O . GLY A 1 80 ? 11.577 -38.461 -22.225 1.00 38.72 80 GLY A O 1
ATOM 615 N N . CYS A 1 81 ? 12.710 -36.551 -22.535 1.00 44.59 81 CYS A N 1
ATOM 616 C CA . CYS A 1 81 ? 12.083 -35.847 -21.412 1.00 44.59 81 CYS A CA 1
ATOM 617 C C . CYS A 1 81 ? 10.626 -35.446 -21.700 1.00 44.59 81 CYS A C 1
ATOM 619 O O . CYS A 1 81 ? 9.803 -35.439 -20.789 1.00 44.59 81 CYS A O 1
ATOM 621 N N . ALA A 1 82 ? 10.273 -35.167 -22.958 1.00 43.69 82 ALA A N 1
ATOM 622 C CA . ALA A 1 82 ? 8.911 -34.776 -23.327 1.00 43.69 82 ALA A CA 1
ATOM 623 C C . ALA A 1 82 ? 7.949 -35.974 -23.470 1.00 43.69 82 ALA A C 1
ATOM 625 O O . ALA A 1 82 ? 6.772 -35.862 -23.135 1.00 43.69 82 ALA A O 1
ATOM 626 N N . ALA A 1 83 ? 8.427 -37.139 -23.923 1.00 43.34 83 ALA A N 1
ATOM 627 C CA . ALA A 1 83 ? 7.568 -38.308 -24.140 1.00 43.34 83 ALA A CA 1
ATOM 628 C C . ALA A 1 83 ? 7.238 -39.082 -22.848 1.00 43.34 83 ALA A C 1
ATOM 630 O O . ALA A 1 83 ? 6.131 -39.609 -22.725 1.00 43.34 83 ALA A O 1
ATOM 631 N N . VAL A 1 84 ? 8.127 -39.086 -21.846 1.00 45.06 84 VAL A N 1
ATOM 632 C CA . VAL A 1 84 ? 7.816 -39.642 -20.510 1.00 45.06 84 VAL A CA 1
ATOM 633 C C . VAL A 1 84 ? 6.777 -38.782 -19.772 1.00 45.06 84 VAL A C 1
ATOM 635 O O . VAL A 1 84 ? 6.018 -39.299 -18.955 1.00 45.06 84 VAL A O 1
ATOM 638 N N . LEU A 1 85 ? 6.656 -37.494 -20.115 1.00 44.53 85 LEU A N 1
ATOM 639 C CA . LEU A 1 85 ? 5.665 -36.593 -19.519 1.00 44.53 85 LEU A CA 1
ATOM 640 C C . LEU A 1 85 ? 4.263 -36.683 -20.148 1.00 44.53 85 LEU A C 1
ATOM 642 O O . LEU A 1 85 ? 3.302 -36.253 -19.515 1.00 44.53 85 LEU A O 1
ATOM 646 N N . ILE A 1 86 ? 4.114 -37.271 -21.342 1.00 47.62 86 ILE A N 1
ATOM 647 C CA . ILE A 1 86 ? 2.813 -37.351 -22.038 1.00 47.62 86 ILE A CA 1
ATOM 648 C C . ILE A 1 86 ? 2.309 -38.803 -22.177 1.00 47.62 86 ILE A C 1
ATOM 650 O O . ILE A 1 86 ? 1.104 -39.033 -22.158 1.00 47.62 86 ILE A O 1
ATOM 654 N N . GLY A 1 87 ? 3.187 -39.813 -22.238 1.00 35.50 87 GLY A N 1
ATOM 655 C CA . GLY A 1 87 ? 2.781 -41.213 -22.451 1.00 35.50 87 GLY A CA 1
ATOM 656 C C . GLY A 1 87 ? 2.199 -41.945 -21.232 1.00 35.50 87 GLY A C 1
ATOM 657 O O . GLY A 1 87 ? 1.491 -42.934 -21.397 1.00 35.50 87 GLY A O 1
ATOM 658 N N . ALA A 1 88 ? 2.449 -41.474 -20.007 1.00 40.25 88 ALA A N 1
ATOM 659 C CA . ALA A 1 88 ? 1.977 -42.143 -18.788 1.00 40.25 88 ALA A CA 1
ATOM 660 C C . ALA A 1 88 ? 0.573 -41.706 -18.327 1.00 40.25 88 ALA A C 1
ATOM 662 O O . ALA A 1 88 ? 0.153 -42.068 -17.230 1.00 40.25 88 ALA A O 1
ATOM 663 N N . THR A 1 89 ? -0.159 -40.912 -19.116 1.00 42.97 89 THR A N 1
ATOM 664 C CA . THR A 1 89 ? -1.452 -40.356 -18.676 1.00 42.97 89 THR A CA 1
ATOM 665 C C . THR A 1 89 ? -2.682 -40.974 -19.332 1.00 42.97 89 THR A C 1
ATOM 667 O O . THR A 1 89 ? -3.782 -40.655 -18.893 1.00 42.97 89 THR A O 1
ATOM 670 N N . TRP A 1 90 ? -2.552 -41.895 -20.298 1.00 39.62 90 TRP A N 1
ATOM 671 C CA . TRP A 1 90 ? -3.733 -42.407 -21.018 1.00 39.62 90 TRP A CA 1
ATOM 672 C C . TRP A 1 90 ? -3.781 -43.915 -21.294 1.00 39.62 90 TRP A C 1
ATOM 674 O O . TRP A 1 90 ? -4.423 -44.338 -22.246 1.00 39.62 90 TRP A O 1
ATOM 684 N N . VAL A 1 91 ? -3.223 -44.756 -20.418 1.00 41.38 91 VAL A N 1
ATOM 685 C CA . VAL A 1 91 ? -3.722 -46.138 -20.265 1.00 41.38 91 VAL A CA 1
ATOM 686 C C . VAL A 1 91 ? -3.719 -46.519 -18.787 1.00 41.38 91 VAL A C 1
ATOM 688 O O . VAL A 1 91 ? -2.780 -47.117 -18.281 1.00 41.38 91 VAL A O 1
ATOM 691 N N . SER A 1 92 ? -4.772 -46.133 -18.072 1.00 35.91 92 SER A N 1
ATOM 692 C CA . SER A 1 92 ? -5.650 -47.087 -17.383 1.00 35.91 92 SER A CA 1
ATOM 693 C C . SER A 1 92 ? -6.562 -46.340 -16.411 1.00 35.91 92 SER A C 1
ATOM 695 O O . SER A 1 92 ? -6.123 -45.687 -15.466 1.00 35.91 92 SER A O 1
ATOM 697 N N . LYS A 1 93 ? -7.863 -46.451 -16.671 1.00 42.72 93 LYS A N 1
ATOM 698 C CA . LYS A 1 93 ? -8.954 -46.135 -15.751 1.00 42.72 93 LYS A CA 1
ATOM 699 C C . LYS A 1 93 ? -8.688 -46.737 -14.367 1.00 42.72 93 LYS A C 1
ATOM 701 O O . LYS A 1 93 ? -8.515 -47.946 -14.256 1.00 42.72 93 LYS A O 1
ATOM 706 N N . GLY A 1 94 ? -8.811 -45.922 -13.321 1.00 41.22 94 GLY A N 1
ATOM 707 C CA . GLY A 1 94 ? -9.060 -46.429 -11.971 1.00 41.22 94 GLY A CA 1
ATOM 708 C C . GLY A 1 94 ? -8.564 -45.526 -10.849 1.00 41.22 94 GLY A C 1
ATOM 709 O O . GLY A 1 94 ? -7.545 -45.820 -10.241 1.00 41.22 94 GLY A O 1
ATOM 710 N N . GLY A 1 95 ? -9.312 -44.462 -10.535 1.00 39.25 95 GLY A N 1
ATOM 711 C CA . GLY A 1 95 ? -9.162 -43.725 -9.273 1.00 39.25 95 GLY A CA 1
ATOM 712 C C . GLY A 1 95 ? -8.671 -42.289 -9.433 1.00 39.25 95 GLY A C 1
ATOM 713 O O . GLY A 1 95 ? -7.491 -42.000 -9.256 1.00 39.25 95 GLY A O 1
ATOM 714 N N . MET A 1 96 ? -9.589 -41.358 -9.707 1.00 39.59 96 MET A N 1
ATOM 715 C CA . MET A 1 96 ? -9.302 -39.922 -9.631 1.00 39.59 96 MET A CA 1
ATOM 716 C C . MET A 1 96 ? -9.201 -39.488 -8.162 1.00 39.59 96 MET A C 1
ATOM 718 O O . MET A 1 96 ? -10.140 -38.962 -7.575 1.00 39.59 96 MET A O 1
ATOM 722 N N . ARG A 1 97 ? -8.033 -39.712 -7.555 1.00 40.38 97 ARG A N 1
ATOM 723 C CA . ARG A 1 97 ? -7.556 -38.871 -6.454 1.00 40.38 97 ARG A CA 1
ATOM 724 C C . ARG A 1 97 ? -7.061 -37.575 -7.087 1.00 40.38 97 ARG A C 1
ATOM 726 O O . ARG A 1 97 ? -6.172 -37.625 -7.934 1.00 40.38 97 ARG A O 1
ATOM 733 N N . GLY A 1 98 ? -7.666 -36.446 -6.718 1.00 40.72 98 GLY A N 1
ATOM 734 C CA . GLY A 1 98 ? -7.292 -35.115 -7.200 1.00 40.72 98 GLY A CA 1
ATOM 735 C C . GLY A 1 98 ? -5.787 -34.897 -7.066 1.00 40.72 98 GLY A C 1
ATOM 736 O O . GLY A 1 98 ? -5.258 -34.769 -5.962 1.00 40.72 98 GLY A O 1
ATOM 737 N N . ARG A 1 99 ? -5.089 -34.929 -8.202 1.00 40.66 99 ARG A N 1
ATOM 738 C CA . ARG A 1 99 ? -3.644 -34.748 -8.274 1.00 40.66 99 ARG A CA 1
ATOM 739 C C . ARG A 1 99 ? -3.393 -33.249 -8.337 1.00 40.66 99 ARG A C 1
ATOM 741 O O . ARG A 1 99 ? -3.616 -32.627 -9.369 1.00 40.66 99 ARG A O 1
ATOM 748 N N . TRP A 1 100 ? -2.980 -32.695 -7.203 1.00 37.22 100 TRP A N 1
ATOM 749 C CA . TRP A 1 100 ? -2.465 -31.338 -7.083 1.00 37.22 100 TRP A CA 1
ATOM 750 C C . TRP A 1 100 ? -1.409 -31.105 -8.165 1.00 37.22 100 TRP A C 1
ATOM 752 O O . TRP A 1 100 ? -0.374 -31.772 -8.182 1.00 37.22 100 TRP A O 1
ATOM 762 N N . ILE A 1 101 ? -1.700 -30.199 -9.094 1.00 44.84 101 ILE A N 1
ATOM 763 C CA . ILE A 1 101 ? -0.728 -29.704 -10.063 1.00 44.84 101 ILE A CA 1
ATOM 764 C C . ILE A 1 101 ? -0.013 -28.555 -9.351 1.00 44.84 101 ILE A C 1
ATOM 766 O O . ILE A 1 101 ? -0.656 -27.537 -9.089 1.00 44.84 101 ILE A O 1
ATOM 770 N N . PRO A 1 102 ? 1.270 -28.685 -8.976 1.00 41.25 102 PRO A N 1
ATOM 771 C CA . PRO A 1 102 ? 2.016 -27.539 -8.493 1.00 41.25 102 PRO A CA 1
ATOM 772 C C . PRO A 1 102 ? 2.164 -26.578 -9.671 1.00 41.25 102 PRO A C 1
ATOM 774 O O . PRO A 1 102 ? 2.927 -26.830 -10.603 1.00 41.25 102 PRO A O 1
ATOM 777 N N . ILE A 1 103 ? 1.396 -25.491 -9.653 1.00 47.09 103 ILE A N 1
ATOM 778 C CA . ILE A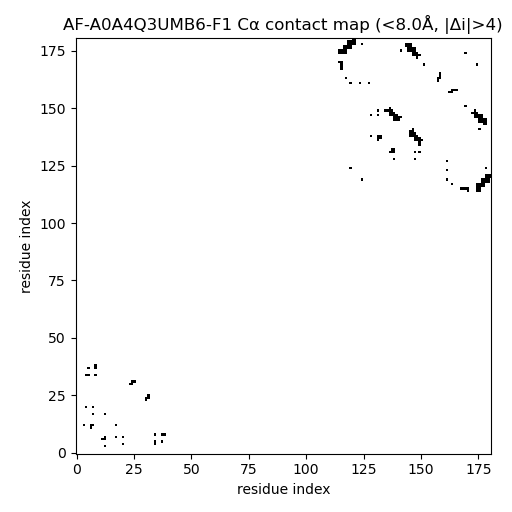 1 103 ? 1.639 -24.347 -10.523 1.00 47.09 103 ILE A CA 1
ATOM 779 C C . ILE A 1 103 ? 3.012 -23.818 -10.103 1.00 47.09 103 ILE A C 1
ATOM 781 O O . ILE A 1 103 ? 3.150 -23.188 -9.055 1.00 47.09 103 ILE A O 1
ATOM 785 N N . GLN A 1 104 ? 4.051 -24.136 -10.878 1.00 41.19 104 GLN A N 1
ATOM 786 C CA . GLN A 1 104 ? 5.318 -23.428 -10.774 1.00 41.19 104 GLN A CA 1
ATOM 787 C C . GLN A 1 104 ? 5.036 -22.002 -11.223 1.00 41.19 104 GLN A C 1
ATOM 789 O O . GLN A 1 104 ? 4.878 -21.735 -12.414 1.00 41.19 104 GLN A O 1
ATOM 794 N N . MET A 1 105 ? 4.907 -21.102 -10.248 1.00 37.53 105 MET A N 1
ATOM 795 C CA . MET A 1 105 ? 4.895 -19.677 -10.533 1.00 37.53 105 MET A CA 1
ATOM 796 C C . MET A 1 105 ? 6.157 -19.364 -11.347 1.00 37.53 105 MET A C 1
ATOM 798 O O . MET A 1 105 ? 7.228 -19.890 -11.010 1.00 37.53 105 MET A O 1
ATOM 802 N N . PRO A 1 106 ? 6.064 -18.545 -12.411 1.00 53.12 106 PRO A N 1
ATOM 803 C CA . PRO A 1 106 ? 7.262 -18.014 -13.042 1.00 53.12 106 PRO A CA 1
ATOM 804 C C . PRO A 1 106 ? 8.135 -17.405 -11.938 1.00 53.12 106 PRO A C 1
ATOM 806 O O . PRO A 1 106 ? 7.578 -16.847 -10.985 1.00 53.12 106 PRO A O 1
ATOM 809 N N . PRO A 1 107 ? 9.473 -17.553 -12.001 1.00 47.62 107 PRO A N 1
ATOM 810 C CA . PRO A 1 107 ? 10.344 -16.968 -10.994 1.00 47.62 107 PRO A CA 1
ATOM 811 C C . PRO A 1 107 ? 9.940 -15.508 -10.866 1.00 47.62 107 PRO A C 1
ATOM 813 O O . PRO A 1 107 ? 9.949 -14.791 -11.865 1.00 47.62 107 PRO A O 1
ATOM 816 N N . THR A 1 108 ? 9.497 -15.107 -9.670 1.00 47.06 108 THR A N 1
ATOM 817 C CA . THR A 1 108 ? 9.183 -13.714 -9.359 1.00 47.06 108 THR A CA 1
ATOM 818 C C . THR A 1 108 ? 10.390 -12.916 -9.793 1.00 47.06 108 THR A C 1
ATOM 820 O O . THR A 1 108 ? 11.440 -12.979 -9.147 1.00 47.06 108 THR A O 1
ATOM 823 N N . GLN A 1 109 ? 10.265 -12.247 -10.935 1.00 45.47 109 GLN A N 1
ATOM 824 C CA . GLN A 1 109 ? 11.273 -11.338 -11.417 1.00 45.47 109 GLN A CA 1
ATOM 825 C C . GLN A 1 109 ? 11.303 -10.267 -10.339 1.00 45.47 109 GLN A C 1
ATOM 827 O O . GLN A 1 109 ? 10.338 -9.520 -10.176 1.00 45.47 109 GLN A O 1
ATOM 832 N N . ARG A 1 110 ? 12.337 -10.297 -9.490 1.00 46.28 110 ARG A N 1
ATOM 833 C CA . ARG A 1 110 ? 12.556 -9.236 -8.518 1.00 46.28 110 ARG A CA 1
ATOM 834 C C . ARG A 1 110 ? 12.777 -8.000 -9.365 1.00 46.28 110 ARG A C 1
ATOM 836 O O . ARG A 1 110 ? 13.842 -7.832 -9.949 1.00 46.28 110 ARG A O 1
ATOM 843 N N . VAL A 1 111 ? 11.727 -7.203 -9.510 1.00 47.91 111 VAL A N 1
ATOM 844 C CA . VAL A 1 111 ? 11.843 -5.846 -10.010 1.00 47.91 111 VAL A CA 1
ATOM 845 C C . VAL A 1 111 ? 12.655 -5.142 -8.935 1.00 47.91 111 VAL A C 1
ATOM 847 O O . VAL A 1 111 ? 12.125 -4.751 -7.897 1.00 47.91 111 VAL A O 1
ATOM 850 N N . GLU A 1 112 ? 13.972 -5.119 -9.127 1.00 48.47 112 GLU A N 1
ATOM 851 C CA . GLU A 1 112 ? 14.877 -4.281 -8.360 1.00 48.47 112 GLU A CA 1
ATOM 852 C C . GLU A 1 112 ? 14.463 -2.847 -8.668 1.00 48.47 112 GLU A C 1
ATOM 854 O O . GLU A 1 112 ? 14.828 -2.269 -9.691 1.00 48.47 112 GLU A O 1
ATOM 859 N N . LEU A 1 113 ? 13.582 -2.308 -7.824 1.00 54.50 113 LEU A N 1
ATOM 860 C CA . LEU A 1 113 ? 13.252 -0.896 -7.855 1.00 54.50 113 LEU A CA 1
ATOM 861 C C . LEU A 1 113 ? 14.571 -0.140 -7.674 1.00 54.50 113 LEU A C 1
ATOM 863 O O . LEU A 1 113 ? 15.332 -0.478 -6.759 1.00 54.50 113 LEU A O 1
ATOM 867 N N . PRO A 1 114 ? 14.871 0.846 -8.536 1.00 57.56 114 PRO A N 1
ATOM 868 C CA . PRO A 1 114 ? 16.095 1.611 -8.406 1.00 57.56 114 PRO A CA 1
ATOM 869 C C . PRO A 1 114 ? 16.174 2.206 -6.991 1.00 57.56 114 PRO A C 1
ATOM 871 O O . PRO A 1 114 ? 15.144 2.615 -6.441 1.00 57.56 114 PRO A O 1
ATOM 874 N N . PRO A 1 115 ? 17.370 2.234 -6.376 1.00 60.88 115 PRO A N 1
ATOM 875 C CA . PRO A 1 115 ? 17.541 2.808 -5.052 1.00 60.88 115 PRO A CA 1
ATOM 876 C C . PRO A 1 115 ? 17.063 4.258 -5.082 1.00 60.88 115 PRO A C 1
ATOM 878 O O . PRO A 1 115 ? 17.503 5.054 -5.908 1.00 60.88 115 PRO A O 1
ATOM 881 N N . VAL A 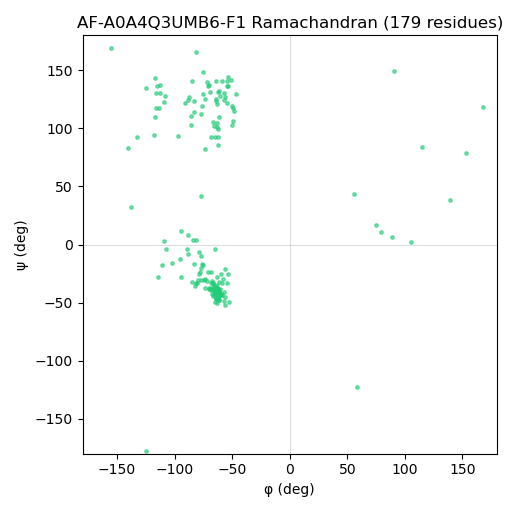1 116 ? 16.130 4.586 -4.193 1.00 64.81 116 VAL A N 1
ATOM 882 C CA . VAL A 1 116 ? 15.551 5.924 -4.135 1.00 64.81 116 VAL A CA 1
ATOM 883 C C . VAL A 1 116 ? 16.554 6.837 -3.452 1.00 64.81 116 VAL A C 1
ATOM 885 O O . VAL A 1 116 ? 16.851 6.676 -2.265 1.00 64.81 116 VAL A O 1
ATOM 888 N N . GLU A 1 117 ? 17.107 7.766 -4.223 1.00 69.75 117 GLU A N 1
ATOM 889 C CA . GLU A 1 117 ? 17.978 8.818 -3.720 1.00 69.75 117 GLU A CA 1
ATOM 890 C C . GLU A 1 117 ? 17.127 10.036 -3.377 1.00 69.75 117 GLU A C 1
ATOM 892 O O . GLU A 1 117 ? 16.417 10.570 -4.228 1.00 69.75 117 GLU A O 1
ATOM 897 N N . VAL A 1 118 ? 17.183 10.466 -2.118 1.00 73.88 118 VAL A N 1
ATOM 898 C CA . VAL A 1 118 ? 16.515 11.693 -1.680 1.00 73.88 118 VAL A CA 1
ATOM 899 C C . VAL A 1 118 ? 17.558 12.760 -1.407 1.00 73.88 118 VAL A C 1
ATOM 901 O O . VAL A 1 118 ? 18.518 12.543 -0.667 1.00 73.88 118 VAL A O 1
ATOM 904 N N . GLU A 1 119 ? 17.378 13.928 -2.008 1.00 75.75 119 GLU A N 1
ATOM 905 C CA . GLU A 1 119 ? 18.257 15.069 -1.789 1.00 75.75 119 GLU A CA 1
ATOM 906 C C . GLU A 1 119 ? 17.829 15.817 -0.526 1.00 75.75 119 GLU A C 1
ATOM 908 O O . GLU A 1 119 ? 16.685 16.253 -0.395 1.00 75.75 119 GLU A O 1
ATOM 913 N N . ILE A 1 120 ? 18.754 15.965 0.422 1.00 75.81 120 ILE A N 1
ATOM 914 C CA . ILE A 1 120 ? 18.540 16.759 1.633 1.00 75.81 120 ILE A CA 1
ATOM 915 C C . ILE A 1 120 ? 19.658 17.806 1.716 1.00 75.81 120 ILE A C 1
ATOM 917 O O . ILE A 1 120 ? 20.827 17.445 1.561 1.00 75.81 120 ILE A O 1
ATOM 921 N N . PRO A 1 121 ? 19.345 19.081 2.021 1.00 75.00 121 PRO A N 1
ATOM 922 C CA . PRO A 1 121 ? 20.366 20.108 2.215 1.00 75.00 121 PRO A CA 1
ATOM 923 C C . PRO A 1 121 ? 21.396 19.685 3.269 1.00 75.00 121 PRO A C 1
ATOM 925 O O . PRO A 1 121 ? 21.015 19.226 4.353 1.00 75.00 121 PRO A O 1
ATOM 928 N N . ALA A 1 122 ? 22.689 19.900 3.015 1.00 75.94 122 ALA A N 1
ATOM 929 C CA . ALA A 1 122 ? 23.779 19.516 3.919 1.00 75.94 122 ALA A CA 1
ATOM 930 C C . ALA A 1 122 ? 23.604 20.080 5.340 1.00 75.94 122 ALA A C 1
ATOM 932 O O . ALA A 1 122 ? 23.896 19.400 6.329 1.00 75.94 122 ALA A O 1
ATOM 933 N N . ALA A 1 123 ? 23.020 21.278 5.458 1.00 75.81 123 ALA A N 1
ATOM 934 C CA . ALA A 1 123 ? 22.663 21.903 6.733 1.00 75.81 123 ALA A CA 1
ATOM 935 C C . ALA A 1 123 ? 21.711 21.045 7.596 1.00 75.81 123 ALA A C 1
ATOM 937 O O . ALA A 1 123 ? 21.760 21.102 8.825 1.00 75.81 123 ALA A O 1
ATOM 938 N N . ARG A 1 124 ? 20.862 20.222 6.968 1.00 79.62 124 ARG A N 1
ATOM 939 C CA . ARG A 1 124 ? 19.924 19.304 7.635 1.00 79.62 124 ARG A CA 1
ATOM 940 C C . ARG A 1 124 ? 20.474 17.886 7.792 1.00 79.62 124 ARG A C 1
ATOM 942 O O . ARG A 1 124 ? 19.929 17.135 8.598 1.00 79.62 124 ARG A O 1
ATOM 949 N N . GLY A 1 125 ? 21.574 17.537 7.120 1.00 82.44 125 GLY A N 1
ATOM 950 C CA . GLY A 1 125 ? 22.187 16.204 7.183 1.00 82.44 125 GLY A CA 1
ATOM 951 C C . GLY A 1 125 ? 22.554 15.770 8.606 1.00 82.44 125 GLY A C 1
ATOM 952 O O . GLY A 1 125 ? 22.186 14.680 9.037 1.00 82.44 125 GLY A O 1
ATOM 953 N N . LYS A 1 126 ? 23.174 16.658 9.398 1.00 84.69 126 LYS A N 1
ATOM 954 C CA . LYS A 1 126 ? 23.504 16.372 10.812 1.00 84.69 126 LYS A CA 1
ATOM 955 C C . LYS A 1 126 ? 22.265 16.211 11.698 1.00 84.69 126 LYS A C 1
ATOM 957 O O . LYS A 1 126 ? 22.267 15.413 12.632 1.00 84.69 126 LYS A O 1
ATOM 962 N N . ALA A 1 127 ? 21.208 16.980 11.426 1.00 86.69 127 ALA A N 1
ATOM 963 C CA . ALA A 1 127 ? 19.948 16.873 12.160 1.00 86.69 127 ALA A CA 1
ATOM 964 C C . ALA A 1 127 ? 19.236 15.550 11.846 1.00 86.69 127 ALA A C 1
ATOM 966 O O . ALA A 1 127 ? 18.680 14.928 12.750 1.00 86.69 127 ALA A O 1
ATOM 967 N N . PHE A 1 128 ? 19.304 15.111 10.588 1.00 85.62 128 PHE A N 1
ATOM 968 C CA . PHE A 1 128 ? 18.808 13.814 10.146 1.00 85.62 128 PHE A CA 1
ATOM 969 C C . PHE A 1 128 ? 19.573 12.667 10.816 1.00 85.62 128 PHE A C 1
ATOM 971 O O . PHE A 1 128 ? 18.961 11.799 11.433 1.00 85.62 128 PHE A O 1
ATOM 978 N N . GLU A 1 129 ? 20.906 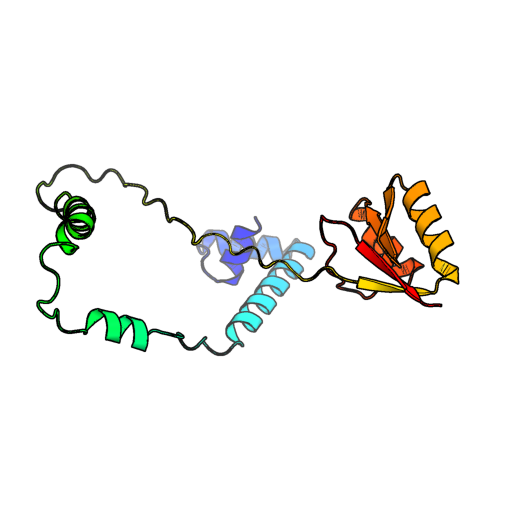12.702 10.785 1.00 87.44 129 GLU A N 1
ATOM 979 C CA . GLU A 1 129 ? 21.741 11.671 11.407 1.00 87.44 129 GLU A CA 1
ATOM 980 C C . GLU A 1 129 ? 21.439 11.513 12.903 1.00 87.44 129 GLU A C 1
ATOM 982 O O . GLU A 1 129 ? 21.172 10.408 13.381 1.00 87.44 129 GLU A O 1
ATOM 987 N N . LYS A 1 130 ? 21.394 12.635 13.631 1.00 90.88 130 LYS A N 1
ATOM 988 C CA . LYS A 1 130 ? 21.086 12.644 15.063 1.00 90.88 130 LYS A CA 1
ATOM 989 C C . LYS A 1 130 ? 19.680 12.118 15.354 1.00 90.88 130 LYS A C 1
ATOM 991 O O . LYS A 1 130 ? 19.492 11.412 16.340 1.00 90.88 130 LYS A O 1
ATOM 996 N N . PHE A 1 131 ? 18.702 12.448 14.510 1.00 89.25 131 PHE A N 1
ATOM 997 C CA . PHE A 1 131 ? 17.330 11.968 14.658 1.00 89.25 131 PHE A CA 1
ATOM 998 C C . PHE A 1 131 ? 17.245 10.443 14.509 1.00 89.25 131 PHE A C 1
ATOM 1000 O O . PHE A 1 131 ? 16.647 9.781 15.356 1.00 89.25 131 PHE A O 1
ATOM 1007 N N . ILE A 1 132 ? 17.894 9.881 13.485 1.00 88.38 132 ILE A N 1
ATOM 1008 C CA . ILE A 1 132 ? 17.923 8.429 13.268 1.00 88.38 132 ILE A CA 1
ATOM 1009 C C . ILE A 1 132 ? 18.608 7.715 14.438 1.00 88.38 132 ILE A C 1
ATOM 1011 O O . ILE A 1 132 ? 18.051 6.757 14.973 1.00 88.38 132 ILE A O 1
ATOM 1015 N N . GLN A 1 133 ? 19.759 8.215 14.899 1.00 88.56 133 GLN A N 1
ATOM 1016 C CA . GLN A 1 133 ? 20.474 7.634 16.043 1.00 88.56 133 GLN A CA 1
ATOM 1017 C C . GLN A 1 133 ? 19.647 7.686 17.340 1.00 88.56 133 GLN A C 1
ATOM 1019 O O . GLN A 1 133 ? 19.616 6.712 18.089 1.00 88.56 133 GLN A O 1
ATOM 1024 N N . GLN A 1 134 ? 18.924 8.784 17.597 1.00 92.38 134 GLN A N 1
ATOM 1025 C CA . GLN A 1 134 ? 18.054 8.920 18.776 1.00 92.38 134 GLN A CA 1
ATOM 1026 C C . GLN A 1 134 ? 16.895 7.920 18.798 1.00 92.38 134 GLN A C 1
ATOM 1028 O O . GLN A 1 134 ? 16.415 7.563 19.871 1.00 92.38 134 GLN A O 1
ATOM 1033 N N . ARG A 1 135 ? 16.440 7.471 17.627 1.00 89.44 135 ARG A N 1
ATOM 1034 C CA . ARG A 1 135 ? 15.365 6.483 17.485 1.00 89.44 135 ARG A CA 1
ATOM 1035 C C . ARG A 1 135 ? 15.886 5.047 17.347 1.00 89.44 135 ARG A C 1
ATOM 1037 O O . ARG A 1 135 ? 15.116 4.157 17.009 1.00 89.44 135 ARG A O 1
ATOM 1044 N N . GLY A 1 136 ? 17.176 4.817 17.607 1.00 86.62 136 GLY A N 1
ATOM 1045 C CA . GLY A 1 136 ? 17.795 3.489 17.549 1.00 86.62 136 GLY A CA 1
ATOM 1046 C C . GLY A 1 136 ? 18.139 3.005 16.137 1.00 86.62 136 GLY A C 1
ATOM 1047 O O . GLY A 1 136 ? 18.487 1.839 15.965 1.00 86.62 136 GLY A O 1
ATOM 1048 N N . GLY A 1 137 ? 18.056 3.874 15.127 1.00 87.69 137 GLY A N 1
ATOM 1049 C CA . GLY A 1 137 ? 18.503 3.568 13.773 1.00 87.69 137 GLY A CA 1
ATOM 1050 C C . GLY A 1 137 ? 20.015 3.729 13.593 1.00 87.69 137 GLY A C 1
ATOM 1051 O O . GLY A 1 137 ? 20.710 4.341 14.406 1.00 87.69 137 GLY A O 1
ATOM 1052 N N . GLN A 1 138 ? 20.535 3.196 12.491 1.00 85.69 138 GLN A N 1
ATOM 1053 C CA . GLN A 1 138 ? 21.939 3.302 12.098 1.00 85.69 138 GLN A CA 1
ATOM 1054 C C . GLN A 1 138 ? 22.076 4.156 10.843 1.00 85.69 138 GLN A C 1
ATOM 1056 O O . GLN A 1 138 ? 21.335 3.982 9.879 1.00 85.69 138 GLN A O 1
ATOM 1061 N N . VAL A 1 139 ? 23.067 5.041 10.822 1.00 87.44 139 VAL A N 1
ATOM 1062 C CA . VAL A 1 139 ? 23.439 5.799 9.624 1.00 87.44 139 VAL A CA 1
ATOM 1063 C C . VAL A 1 139 ? 24.853 5.401 9.229 1.00 87.44 139 VAL A C 1
ATOM 1065 O O . VAL A 1 139 ? 25.750 5.359 10.068 1.00 87.44 139 VAL A O 1
ATOM 1068 N N . ARG A 1 140 ? 25.050 5.074 7.954 1.00 86.81 140 ARG A N 1
ATOM 1069 C CA . ARG A 1 140 ? 26.353 4.775 7.361 1.00 86.81 140 ARG A CA 1
ATOM 1070 C C . ARG A 1 140 ? 26.658 5.806 6.291 1.00 86.81 140 ARG A C 1
ATOM 1072 O O . ARG A 1 140 ? 25.765 6.233 5.569 1.00 86.81 140 ARG A O 1
ATOM 1079 N N . LYS A 1 141 ? 27.922 6.193 6.171 1.00 83.62 141 LYS A N 1
ATOM 1080 C CA . LYS A 1 141 ? 28.367 7.032 5.059 1.00 83.62 141 LYS A CA 1
ATOM 1081 C C . LYS A 1 141 ? 28.453 6.173 3.796 1.00 83.62 141 LYS A C 1
ATOM 1083 O O . LYS A 1 141 ? 29.046 5.098 3.844 1.00 83.62 141 LYS A O 1
ATOM 1088 N N . ASP A 1 142 ? 27.851 6.633 2.706 1.00 80.75 142 ASP A N 1
ATOM 1089 C CA . ASP A 1 142 ? 27.788 5.918 1.427 1.00 80.75 142 ASP A CA 1
ATOM 1090 C C . ASP A 1 142 ? 28.168 6.894 0.306 1.00 80.75 142 ASP A C 1
ATOM 1092 O O . ASP A 1 142 ? 27.346 7.687 -0.152 1.00 80.75 142 ASP A O 1
ATOM 1096 N N . GLY A 1 143 ? 29.457 6.918 -0.053 1.00 81.81 143 GLY A N 1
ATOM 1097 C CA . GLY A 1 143 ? 30.021 7.899 -0.988 1.00 81.81 143 GLY A CA 1
ATOM 1098 C C . GLY A 1 143 ? 29.835 9.349 -0.520 1.00 81.81 143 GLY A C 1
ATOM 1099 O O . GLY A 1 143 ? 30.258 9.714 0.583 1.00 81.81 143 GLY A O 1
ATOM 1100 N N . ASP A 1 144 ? 29.180 10.149 -1.364 1.00 75.75 144 ASP A N 1
ATOM 1101 C CA . ASP A 1 144 ? 28.829 11.559 -1.118 1.00 75.75 144 ASP A CA 1
ATOM 1102 C C . ASP A 1 144 ? 27.523 11.729 -0.315 1.00 75.75 144 ASP A C 1
ATOM 1104 O O . ASP A 1 144 ? 27.049 12.844 -0.091 1.00 75.75 144 ASP A O 1
ATOM 1108 N N . GLY A 1 145 ? 26.924 10.618 0.119 1.00 81.69 145 GLY A N 1
ATOM 1109 C CA . GLY A 1 145 ? 25.652 10.586 0.823 1.00 81.69 145 GLY A CA 1
ATOM 1110 C C . GLY A 1 145 ? 25.688 9.868 2.170 1.00 81.69 145 GLY A C 1
ATOM 1111 O O . GLY A 1 145 ? 26.712 9.380 2.659 1.00 81.69 145 GLY A O 1
ATOM 1112 N N . LEU A 1 146 ? 24.510 9.806 2.781 1.00 82.94 146 LEU A N 1
ATOM 1113 C CA . LEU A 1 146 ? 24.221 9.045 3.989 1.00 82.94 146 LEU A CA 1
ATOM 1114 C C . LEU A 1 146 ? 23.223 7.944 3.647 1.00 82.94 146 LEU A C 1
ATOM 1116 O O . LEU A 1 146 ? 22.228 8.186 2.974 1.00 82.94 146 LEU A O 1
ATOM 1120 N N . ARG A 1 147 ? 23.456 6.740 4.154 1.00 84.88 147 ARG A N 1
ATOM 1121 C CA . ARG A 1 147 ? 22.502 5.639 4.098 1.00 84.88 147 ARG A CA 1
ATOM 1122 C C . ARG A 1 147 ? 21.953 5.373 5.486 1.00 84.88 147 ARG A C 1
ATOM 1124 O O . ARG A 1 147 ? 22.719 5.105 6.411 1.00 84.88 147 ARG A O 1
ATOM 1131 N N . ALA A 1 148 ? 20.638 5.437 5.633 1.00 84.00 148 ALA A N 1
ATOM 1132 C CA . ALA A 1 148 ? 19.974 5.294 6.921 1.00 84.00 148 ALA A CA 1
ATOM 1133 C C . ALA A 1 148 ? 19.138 4.014 6.998 1.00 84.00 148 ALA A C 1
ATOM 1135 O O . ALA A 1 148 ? 18.319 3.740 6.121 1.00 84.00 148 ALA A O 1
ATOM 1136 N N . PHE A 1 149 ? 19.338 3.269 8.081 1.00 84.81 149 PHE A N 1
ATOM 1137 C CA . PHE A 1 149 ? 18.619 2.059 8.457 1.00 84.81 149 PHE A CA 1
ATOM 1138 C C . PHE A 1 149 ? 17.827 2.353 9.725 1.00 84.81 149 PHE A 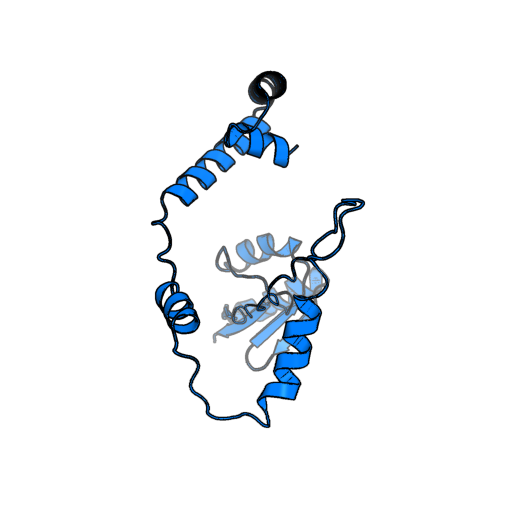C 1
ATOM 1140 O O . PHE A 1 149 ? 18.403 2.688 10.760 1.00 84.81 149 PHE A O 1
ATOM 1147 N N . TYR A 1 150 ? 16.510 2.265 9.652 1.00 83.50 150 TYR A N 1
ATOM 1148 C CA . TYR A 1 150 ? 15.620 2.602 10.755 1.00 83.50 150 TYR A CA 1
ATOM 1149 C C . TYR A 1 150 ? 14.302 1.845 10.606 1.00 83.50 150 TYR A C 1
ATOM 1151 O O . TYR A 1 150 ? 14.043 1.224 9.575 1.00 83.50 150 TYR A O 1
ATOM 1159 N N . ASP A 1 151 ? 13.487 1.885 11.653 1.00 84.25 151 ASP A N 1
ATOM 1160 C CA . ASP A 1 151 ? 12.187 1.225 11.678 1.00 84.25 151 ASP A CA 1
ATOM 1161 C C . ASP A 1 151 ? 11.187 1.919 10.723 1.00 84.25 151 ASP A C 1
ATOM 1163 O O . ASP A 1 151 ? 11.043 3.146 10.798 1.00 84.25 151 ASP A O 1
ATOM 1167 N N . PRO A 1 152 ? 10.461 1.180 9.858 1.00 80.69 152 PRO A N 1
ATOM 1168 C CA . PRO A 1 152 ? 9.459 1.745 8.948 1.00 80.69 152 PRO A CA 1
ATOM 1169 C C . PRO A 1 152 ? 8.389 2.613 9.628 1.00 80.69 152 PRO A C 1
ATOM 1171 O O . PRO A 1 152 ? 7.847 3.522 9.004 1.00 80.69 152 PRO A O 1
ATOM 1174 N N . SER A 1 153 ? 8.102 2.403 10.915 1.00 83.81 153 SER A N 1
ATOM 1175 C CA . SER A 1 153 ? 7.171 3.244 11.682 1.00 83.81 153 SER A CA 1
ATOM 1176 C C . SER A 1 153 ? 7.587 4.723 11.750 1.00 83.81 153 SER A C 1
ATOM 1178 O O . SER A 1 153 ? 6.726 5.600 11.847 1.00 83.81 153 SER A O 1
ATOM 1180 N N . LEU A 1 154 ? 8.884 5.031 11.618 1.00 83.38 154 LEU A N 1
ATOM 1181 C CA . LEU A 1 154 ? 9.423 6.398 11.629 1.00 83.38 154 LEU A CA 1
ATOM 1182 C C . LEU A 1 154 ? 9.235 7.138 10.297 1.00 83.38 154 LEU A C 1
ATOM 1184 O O . LEU A 1 154 ? 9.506 8.336 10.215 1.00 83.38 154 LEU A O 1
ATOM 1188 N N . GLN A 1 155 ? 8.745 6.453 9.261 1.00 81.19 155 GLN A N 1
ATOM 1189 C CA . GLN A 1 155 ? 8.538 7.000 7.921 1.00 81.19 155 GLN A CA 1
ATOM 1190 C C . GLN A 1 155 ? 7.716 8.295 7.934 1.00 81.19 155 GLN A C 1
ATOM 1192 O O . GLN A 1 155 ? 8.115 9.291 7.332 1.00 81.19 155 GLN A O 1
ATOM 1197 N N . ARG A 1 156 ? 6.573 8.301 8.633 1.00 82.88 156 ARG A N 1
ATOM 1198 C CA . ARG A 1 156 ? 5.689 9.478 8.683 1.00 82.88 156 ARG A CA 1
ATOM 1199 C C . ARG A 1 156 ? 6.372 10.673 9.34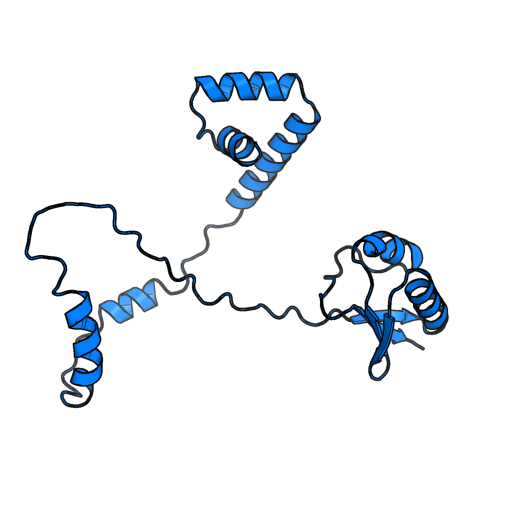4 1.00 82.88 156 ARG A C 1
ATOM 1201 O O . ARG A 1 156 ? 6.263 11.787 8.840 1.00 82.88 156 ARG A O 1
ATOM 1208 N N . GLU A 1 157 ? 7.112 10.441 10.429 1.00 86.19 157 GLU A N 1
ATOM 1209 C CA . GLU A 1 157 ? 7.870 11.499 11.104 1.00 86.19 157 GLU A CA 1
ATOM 1210 C C . GLU A 1 157 ? 8.987 12.050 10.208 1.00 86.19 157 GLU A C 1
ATOM 1212 O O . GLU A 1 157 ? 9.213 13.258 10.186 1.00 86.19 157 GLU A O 1
ATOM 1217 N N . LEU A 1 158 ? 9.668 11.191 9.443 1.00 83.44 158 LEU A N 1
ATOM 1218 C CA . LEU A 1 158 ? 10.722 11.612 8.522 1.00 83.44 158 LEU A CA 1
ATOM 1219 C C . LEU A 1 158 ? 10.182 12.454 7.366 1.00 83.44 158 LEU A C 1
ATOM 1221 O O . LEU A 1 158 ? 10.757 13.502 7.069 1.00 83.44 158 LEU A O 1
ATOM 1225 N N . ILE A 1 159 ? 9.064 12.037 6.765 1.00 83.31 159 ILE A N 1
ATOM 1226 C CA . ILE A 1 159 ? 8.366 12.799 5.719 1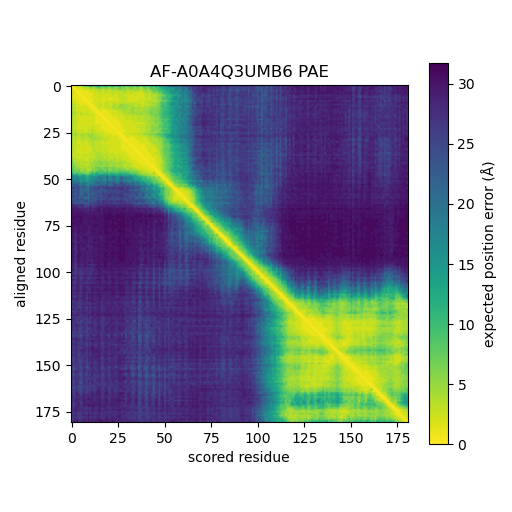.00 83.31 159 ILE A CA 1
ATOM 1227 C C . ILE A 1 159 ? 8.007 14.191 6.242 1.00 83.31 159 ILE A C 1
ATOM 1229 O O . ILE A 1 159 ? 8.403 15.187 5.642 1.00 83.31 159 ILE A O 1
ATOM 1233 N N . GLN A 1 160 ? 7.350 14.272 7.402 1.00 85.56 160 GLN A N 1
ATOM 1234 C CA . GLN A 1 160 ? 6.909 15.548 7.974 1.00 85.56 160 GLN A CA 1
ATOM 1235 C C . GLN A 1 160 ? 8.077 16.452 8.385 1.00 85.56 160 GLN A C 1
ATOM 1237 O O . GLN A 1 160 ? 8.057 17.657 8.139 1.00 85.56 160 GLN A O 1
ATOM 1242 N N . ARG A 1 161 ? 9.108 15.892 9.024 1.00 85.25 161 ARG A N 1
ATOM 1243 C CA . ARG A 1 161 ? 10.196 16.677 9.623 1.00 85.25 161 ARG A CA 1
ATOM 1244 C C . ARG A 1 161 ? 11.251 17.114 8.613 1.00 85.25 161 ARG A C 1
ATOM 1246 O O . ARG A 1 161 ? 11.848 18.178 8.781 1.00 85.25 161 ARG A O 1
ATOM 1253 N N . PHE A 1 162 ? 11.500 16.300 7.590 1.00 82.62 162 PHE A N 1
ATOM 1254 C CA . PHE A 1 162 ? 12.523 16.564 6.576 1.00 82.62 162 PHE A CA 1
ATOM 1255 C C . PHE A 1 162 ? 11.942 16.921 5.205 1.00 82.62 162 PHE A C 1
ATOM 1257 O O . PHE A 1 162 ? 12.720 17.201 4.298 1.00 82.62 162 PHE A O 1
ATOM 1264 N N . ASN A 1 163 ? 10.612 17.021 5.090 1.00 81.94 163 ASN A N 1
ATOM 1265 C CA . ASN A 1 163 ? 9.887 17.354 3.861 1.00 81.94 163 ASN A CA 1
ATOM 1266 C C . ASN A 1 163 ? 10.233 16.402 2.704 1.00 81.94 163 ASN A C 1
ATOM 1268 O O . ASN A 1 163 ? 10.517 16.837 1.589 1.00 81.94 163 ASN A O 1
ATOM 1272 N N . LEU A 1 164 ? 10.288 15.101 3.007 1.00 80.50 164 LEU A N 1
ATOM 1273 C CA . LEU A 1 164 ? 10.576 14.065 2.013 1.00 80.50 164 LEU A CA 1
ATOM 1274 C C . LEU A 1 164 ? 9.330 13.835 1.139 1.00 80.50 164 LEU A C 1
ATOM 1276 O O . LEU A 1 164 ? 8.217 13.976 1.645 1.00 80.50 164 LEU A O 1
ATOM 1280 N N . PRO A 1 165 ? 9.483 13.464 -0.143 1.00 72.94 165 PRO A N 1
ATOM 1281 C CA . PRO A 1 165 ? 8.341 13.250 -1.022 1.00 72.94 165 PRO A CA 1
ATOM 1282 C C . PRO A 1 165 ? 7.433 12.117 -0.519 1.00 72.94 165 PRO A C 1
ATOM 1284 O O . PRO A 1 165 ? 7.889 11.015 -0.185 1.00 72.94 165 PRO A O 1
ATOM 1287 N N . GLU A 1 166 ? 6.126 12.382 -0.475 1.00 68.25 166 GLU A N 1
ATOM 1288 C CA . GLU A 1 166 ? 5.120 11.359 -0.194 1.00 68.25 166 GLU A CA 1
ATOM 1289 C C . GLU A 1 166 ? 5.154 10.293 -1.299 1.00 68.25 166 GLU A C 1
ATOM 1291 O O . GLU A 1 166 ? 5.202 10.608 -2.485 1.00 68.25 166 GLU A O 1
ATOM 1296 N N . GLY A 1 167 ? 5.190 9.016 -0.912 1.00 65.50 167 GLY A N 1
ATOM 1297 C CA . GLY A 1 167 ? 5.297 7.904 -1.864 1.00 65.50 167 GLY A CA 1
ATO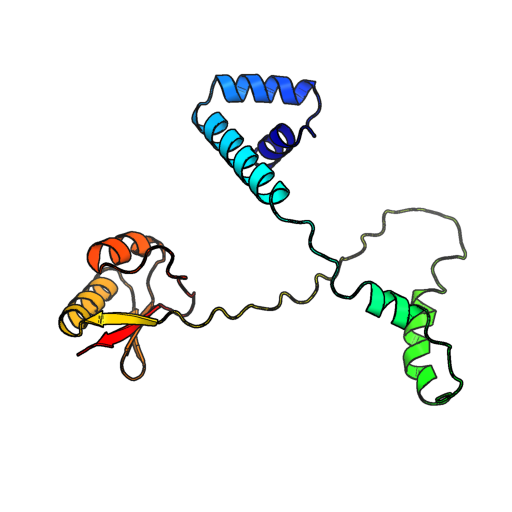M 1298 C C . GLY A 1 167 ? 6.722 7.490 -2.239 1.00 65.50 167 GLY A C 1
ATOM 1299 O O . GLY A 1 167 ? 6.867 6.607 -3.077 1.00 65.50 167 GLY A O 1
ATOM 1300 N N . THR A 1 168 ? 7.761 8.050 -1.602 1.00 64.25 168 THR A N 1
ATOM 1301 C CA . THR A 1 168 ? 9.136 7.514 -1.671 1.00 64.25 168 THR A CA 1
ATOM 1302 C C . THR A 1 168 ? 9.090 6.004 -1.378 1.00 64.25 168 THR A C 1
ATOM 1304 O O . THR A 1 168 ? 8.648 5.634 -0.293 1.00 64.25 168 THR A O 1
ATOM 1307 N N . PRO A 1 169 ? 9.480 5.106 -2.301 1.00 62.06 169 PRO A N 1
ATOM 1308 C CA . PRO A 1 169 ? 9.637 3.693 -1.971 1.00 62.06 169 PRO A CA 1
ATOM 1309 C C . PRO A 1 169 ? 10.698 3.564 -0.875 1.00 62.06 169 PRO A C 1
ATOM 1311 O O . PRO A 1 169 ? 11.784 4.116 -1.022 1.00 62.06 169 PRO A O 1
ATOM 1314 N N . TRP A 1 170 ? 10.402 2.868 0.225 1.00 67.75 170 TRP A N 1
ATOM 1315 C CA . TRP A 1 170 ? 11.346 2.697 1.337 1.00 67.75 170 TRP A CA 1
ATOM 1316 C C . TRP A 1 170 ? 12.045 1.352 1.170 1.00 67.75 170 TRP A C 1
ATOM 1318 O O . TRP A 1 170 ? 11.487 0.323 1.561 1.00 67.75 170 TRP A O 1
ATOM 1328 N N . PRO A 1 171 ? 13.222 1.315 0.520 1.00 64.69 171 PRO A N 1
ATOM 1329 C CA . PRO A 1 171 ? 13.899 0.060 0.263 1.00 64.69 171 PRO A CA 1
ATOM 1330 C C . PRO A 1 171 ? 14.306 -0.578 1.593 1.00 64.69 171 PRO A C 1
ATOM 1332 O O . PRO A 1 171 ? 14.802 0.094 2.501 1.00 64.69 171 PRO A O 1
ATOM 1335 N N . ALA A 1 172 ? 14.178 -1.903 1.678 1.00 60.53 172 ALA A N 1
ATOM 1336 C CA . ALA A 1 172 ? 14.722 -2.687 2.790 1.00 60.53 172 ALA A CA 1
ATOM 1337 C C . ALA A 1 172 ? 16.242 -2.471 2.972 1.00 60.53 172 ALA A C 1
ATOM 1339 O O . ALA A 1 172 ? 16.789 -2.692 4.049 1.00 60.53 172 ALA A O 1
ATOM 1340 N N . GLU A 1 173 ? 16.920 -2.003 1.922 1.00 63.69 173 GLU A N 1
ATOM 1341 C CA . GLU A 1 173 ? 18.355 -1.715 1.883 1.00 63.69 173 GLU A CA 1
ATOM 1342 C C . GLU A 1 173 ? 18.753 -0.353 2.478 1.00 63.69 173 GLU A C 1
ATOM 1344 O O . GLU A 1 173 ? 19.938 0.003 2.450 1.00 63.69 173 GLU A O 1
ATOM 1349 N N . GLY A 1 174 ? 17.789 0.390 3.032 1.00 66.44 174 GLY A N 1
ATOM 1350 C CA . GLY A 1 174 ? 18.000 1.685 3.671 1.00 66.44 174 GLY A CA 1
ATOM 1351 C C . GLY A 1 174 ? 17.871 2.865 2.706 1.00 66.44 174 GLY A C 1
ATOM 1352 O O . GLY A 1 174 ? 18.163 2.769 1.515 1.00 66.44 174 GLY A O 1
ATOM 1353 N N . LEU A 1 175 ? 17.430 4.007 3.235 1.00 76.50 175 LEU A N 1
ATOM 1354 C CA . LEU A 1 175 ? 17.245 5.231 2.454 1.00 76.50 175 LEU A CA 1
ATOM 1355 C C . LEU A 1 175 ? 18.609 5.846 2.122 1.00 76.50 175 LEU A C 1
ATOM 1357 O O . LEU A 1 175 ? 19.380 6.130 3.045 1.00 76.50 175 LEU A O 1
ATOM 1361 N N . ARG A 1 176 ? 18.889 6.091 0.835 1.00 79.38 176 ARG A N 1
ATOM 1362 C CA . ARG A 1 176 ? 20.055 6.873 0.408 1.00 79.38 176 ARG A CA 1
ATOM 1363 C C . ARG A 1 176 ? 19.704 8.351 0.368 1.00 79.38 176 ARG A C 1
ATOM 1365 O O . ARG A 1 176 ? 18.749 8.766 -0.282 1.00 79.38 176 ARG A O 1
ATOM 1372 N N . ILE A 1 177 ? 20.512 9.140 1.054 1.00 78.44 177 ILE A N 1
ATOM 1373 C CA . ILE A 1 177 ? 20.375 10.583 1.148 1.00 78.44 177 ILE A CA 1
ATOM 1374 C C . ILE A 1 177 ? 21.591 11.207 0.505 1.00 78.44 177 ILE A C 1
ATOM 1376 O O . ILE A 1 177 ? 22.706 11.040 1.001 1.00 78.44 177 ILE A O 1
ATOM 1380 N N . ARG A 1 178 ? 21.376 11.962 -0.564 1.00 79.81 178 ARG A N 1
ATOM 1381 C CA . ARG A 1 178 ? 22.423 12.778 -1.163 1.00 79.81 178 ARG A CA 1
ATOM 1382 C C . ARG A 1 178 ? 22.428 14.137 -0.475 1.00 79.81 178 ARG A C 1
ATOM 1384 O O . ARG A 1 178 ? 21.394 14.798 -0.396 1.00 79.81 178 ARG A O 1
ATOM 1391 N N . LEU A 1 179 ? 23.580 14.533 0.061 1.00 76.44 179 LEU A N 1
ATOM 1392 C CA . LEU A 1 179 ? 23.730 15.843 0.684 1.00 76.44 179 LEU A CA 1
ATOM 1393 C C . LEU A 1 179 ? 24.014 16.870 -0.409 1.00 76.44 179 LEU A C 1
ATOM 1395 O O . LEU A 1 179 ? 25.056 16.811 -1.059 1.00 76.44 179 LEU A O 1
ATOM 1399 N N . THR A 1 180 ? 23.082 17.794 -0.621 1.00 74.94 180 THR A N 1
ATOM 1400 C CA . THR A 1 180 ? 23.299 18.936 -1.515 1.00 74.94 180 THR A CA 1
ATOM 1401 C C . THR A 1 180 ? 24.013 20.063 -0.759 1.00 74.94 180 THR A C 1
ATOM 1403 O O . THR A 1 180 ? 23.742 20.238 0.434 1.00 74.94 180 THR A O 1
ATOM 1406 N N . PRO A 1 181 ? 24.969 20.768 -1.395 1.00 68.44 181 PRO A N 1
ATOM 1407 C CA . PRO A 1 181 ? 25.732 21.843 -0.758 1.00 68.44 181 PRO A CA 1
ATOM 1408 C C . PRO A 1 181 ? 24.848 22.990 -0.252 1.00 68.44 181 PRO A C 1
ATOM 1410 O O . PRO A 1 181 ? 23.795 23.260 -0.873 1.00 68.44 181 PRO A O 1
#

Nearest PDB structures (foldseek):
  5vxj-assembly4_G  TM=3.729E-01  e=1.812E+00  Shigella flexneri
  5vxm-assembly1_A  TM=3.592E-01  e=2.496E+00  Shigella flexneri
  5vxj-assembly2_C  TM=3.645E-01  e=2.496E+00  Shigella flexneri
  2jaa-assembly1_B  TM=3.623E-01  e=4.164E+00  Shigella flexneri

Solvent-accessible surface area (backbone atoms only — not comparable to full-atom values): 11400 Å² total; per-residue (Å²): 105,73,68,56,50,48,32,47,72,72,65,71,44,56,71,78,55,40,53,55,49,50,55,47,35,74,73,32,69,68,57,37,53,52,48,52,50,52,48,53,52,53,51,54,61,66,67,49,75,80,76,76,70,86,51,56,68,56,56,50,49,67,71,66,56,79,89,69,95,79,54,90,80,70,47,58,76,61,45,55,64,54,49,67,73,60,66,80,76,78,83,76,93,83,78,91,68,86,74,82,75,82,77,76,70,72,79,80,74,77,76,76,70,75,84,54,73,43,81,40,52,44,88,48,47,64,58,50,51,52,52,39,47,76,72,73,22,52,75,44,82,49,89,81,23,41,32,39,42,64,67,75,86,51,49,65,59,46,30,70,75,67,68,46,70,87,83,66,74,81,52,94,87,34,49,37,30,38,53,38,130

Radius of gyration: 28.2 Å; Cα contacts (8 Å, |Δi|>4): 113; chains: 1; bounding box: 58×69×60 Å

pLDDT: mean 70.64, std 18.33, range [35.5, 93.25]